Protein AF-A0A8J5HNX5-F1 (afdb_monomer_lite)

Sequence (219 aa):
MMAEYIDAGGSANYRRGRRGVTLHYLVKAKILVVKDAERDEIEFITKTLNCLPIANIEHFREDKLRFASSMEESSVGNGKIVKFTEIEDMGRTTTVLVRGQFIPVSPAILEGPESPYSECLVNKKFLIAGGGAPKCPGSSEPGQNSKELQGMESYRTKEFAEALEVIPYTLAENASLNSIAIVTMLGINVRKGQITNILEENIVQPLLVRTSTITLAAE

Foldseek 3Di:
DAFEDEPPDDPDDPPPPPVVVVVVVCVVVVHDYDYDDDPVRVVQVCQFQVADDDPDPVPDDPVRTGDFPDWDWDDDDPDIDIDGPRGPPTGPDDDDDDDDPDDCPDVVVVCPCVPVQNVLCVVPVDKDFDQLQCPPPVLVCLQVVLVVDDDPSSVVSNVVSVVSLVRNLVSLVVLVHDSVPPPDNFHQDSVVSDGHNRVVVVRIGRPSVVVVVVVVVVD

Secondary structure (DSSP, 8-state):
----EEEE-------TTSHHHHHHHHHHTT--EEEEE-HHHHHHHHHHHT----SSGGG--GGG----SEEEEEEETTEEEEEEE--TT--S--------SSS---HHHHTSTTSHHHHHHHH---EEE-TT---SHHHHHHHHHHHHS-THHHHHHHHHHHHHTHHHHHHHHHTT--GGG--SSSEEETTTTEEE-TTTTT-EEEHHHHHHHHHHHH-

Radius of gyration: 27.9 Å; chains: 1; bounding box: 73×35×69 Å

Organism: Zingiber officinale (NCBI:txid94328)

Structure (mmCIF, N/CA/C/O backbone):
data_AF-A0A8J5HNX5-F1
#
_entry.id   AF-A0A8J5HNX5-F1
#
loop_
_atom_site.group_PDB
_atom_site.id
_atom_site.type_symbol
_atom_site.label_atom_id
_atom_site.label_alt_id
_atom_site.label_comp_id
_atom_site.label_asym_id
_atom_site.label_entity_id
_atom_site.label_seq_id
_atom_site.pdbx_PDB_ins_code
_atom_site.Cartn_x
_atom_site.Cartn_y
_atom_site.Cartn_z
_atom_site.occupancy
_atom_site.B_iso_or_equiv
_atom_site.auth_seq_id
_atom_site.auth_comp_id
_atom_site.auth_asym_id
_atom_site.auth_atom_id
_atom_site.pdbx_PDB_model_num
ATOM 1 N N . MET A 1 1 ? 25.695 9.327 -27.141 1.00 24.75 1 MET A N 1
ATOM 2 C CA . MET A 1 1 ? 24.405 8.968 -27.759 1.00 24.75 1 MET A CA 1
ATOM 3 C C . MET A 1 1 ? 24.207 7.472 -27.524 1.00 24.75 1 MET A C 1
ATOM 5 O O . MET A 1 1 ? 24.642 6.668 -28.336 1.00 24.75 1 MET A O 1
ATOM 9 N N . MET A 1 2 ? 23.731 7.087 -26.337 1.00 27.19 2 MET A N 1
ATOM 10 C CA . MET A 1 2 ? 23.422 5.685 -26.040 1.00 27.19 2 MET A CA 1
ATOM 11 C C . MET A 1 2 ? 21.974 5.454 -26.459 1.00 27.19 2 MET A C 1
ATOM 13 O O . MET A 1 2 ? 21.062 5.970 -25.830 1.00 27.19 2 MET A O 1
ATOM 17 N N . ALA A 1 3 ? 21.780 4.775 -27.587 1.00 29.98 3 ALA A N 1
ATOM 18 C CA . ALA A 1 3 ? 20.467 4.303 -27.994 1.00 29.98 3 ALA A CA 1
ATOM 19 C C . ALA A 1 3 ? 20.194 3.009 -27.228 1.00 29.98 3 ALA A C 1
ATOM 21 O O . ALA A 1 3 ? 20.891 2.017 -27.433 1.00 29.98 3 ALA A O 1
ATOM 22 N N . GLU A 1 4 ? 19.225 3.027 -26.325 1.00 47.00 4 GLU A N 1
ATOM 23 C CA . GLU A 1 4 ? 18.776 1.826 -25.631 1.00 47.00 4 GLU A CA 1
ATOM 24 C C . GLU A 1 4 ? 17.868 1.003 -26.548 1.00 47.00 4 GLU A C 1
ATOM 26 O O . GLU A 1 4 ? 16.973 1.532 -27.210 1.00 47.00 4 GLU A O 1
ATOM 31 N N . TYR A 1 5 ? 18.104 -0.308 -26.588 1.00 45.34 5 TYR A N 1
ATOM 32 C CA . TYR A 1 5 ? 17.205 -1.270 -27.215 1.00 45.34 5 TYR A CA 1
ATOM 33 C C . TYR A 1 5 ? 16.736 -2.242 -26.137 1.00 45.34 5 TYR A C 1
ATOM 35 O O . TYR A 1 5 ? 17.508 -3.078 -25.661 1.00 45.34 5 TYR A O 1
ATOM 43 N N . ILE A 1 6 ? 15.473 -2.101 -25.741 1.00 47.47 6 ILE A N 1
ATOM 44 C CA . ILE A 1 6 ? 14.791 -3.036 -24.850 1.00 47.47 6 ILE A CA 1
ATOM 45 C C . ILE A 1 6 ? 14.004 -3.980 -25.755 1.00 47.47 6 ILE A C 1
ATOM 47 O O . ILE A 1 6 ? 13.038 -3.571 -26.400 1.00 47.47 6 ILE A O 1
ATOM 51 N N . ASP A 1 7 ? 14.456 -5.230 -25.850 1.00 40.44 7 ASP A N 1
ATOM 52 C CA . ASP A 1 7 ? 13.755 -6.252 -26.623 1.00 40.44 7 ASP A CA 1
ATOM 53 C C . ASP A 1 7 ? 12.561 -6.739 -25.801 1.00 40.44 7 ASP A C 1
ATOM 55 O O . ASP A 1 7 ? 12.699 -7.558 -24.889 1.00 40.44 7 ASP A O 1
ATOM 59 N N . ALA A 1 8 ? 11.383 -6.194 -26.099 1.00 32.97 8 ALA A N 1
ATOM 60 C CA . ALA A 1 8 ? 10.130 -6.734 -25.614 1.00 32.97 8 ALA A CA 1
ATOM 61 C C . ALA A 1 8 ? 9.976 -8.135 -26.195 1.00 32.97 8 ALA A C 1
ATOM 63 O O . ALA A 1 8 ? 9.768 -8.255 -27.400 1.00 32.97 8 ALA A O 1
ATOM 64 N N . GLY A 1 9 ? 10.105 -9.169 -25.358 1.00 34.72 9 GLY A N 1
ATOM 65 C CA . GLY A 1 9 ? 10.094 -10.584 -25.729 1.00 34.72 9 GLY A CA 1
ATOM 66 C C . GLY A 1 9 ? 8.930 -10.972 -26.644 1.00 34.72 9 GLY A C 1
ATOM 67 O O . GLY A 1 9 ? 7.902 -11.498 -26.216 1.00 34.72 9 GLY A O 1
ATOM 68 N N . GLY A 1 10 ? 9.108 -10.738 -27.939 1.00 24.97 10 GLY A N 1
ATOM 69 C CA . GLY A 1 10 ? 8.259 -11.221 -28.998 1.00 24.97 10 GLY A CA 1
ATOM 70 C C . GLY A 1 10 ? 8.658 -12.656 -29.266 1.00 24.97 10 GLY A C 1
ATOM 71 O O . GLY A 1 10 ? 9.775 -12.938 -29.699 1.00 24.97 10 GLY A O 1
ATOM 72 N N . SER A 1 11 ? 7.724 -13.573 -29.038 1.00 25.95 11 SER A N 1
ATOM 73 C CA . SER A 1 11 ? 7.777 -14.966 -29.488 1.00 25.95 11 SER A CA 1
ATOM 74 C C . SER A 1 11 ? 7.736 -15.049 -31.025 1.00 25.95 11 SER A C 1
ATOM 76 O O . SER A 1 11 ? 6.860 -15.672 -31.611 1.00 25.95 11 SER A O 1
ATOM 78 N N . ALA A 1 12 ? 8.676 -14.392 -31.701 1.00 28.44 12 ALA A N 1
ATOM 79 C CA . ALA A 1 12 ? 8.833 -14.362 -33.141 1.00 28.44 12 ALA A CA 1
ATOM 80 C C . ALA A 1 12 ? 10.210 -14.935 -33.489 1.00 28.44 12 ALA A C 1
ATOM 82 O O . ALA A 1 12 ? 11.154 -14.214 -33.778 1.00 28.44 12 ALA A O 1
ATOM 83 N N . ASN A 1 13 ? 10.321 -16.263 -33.396 1.00 28.70 13 ASN A N 1
ATOM 84 C CA . ASN A 1 13 ? 11.040 -17.154 -34.318 1.00 28.70 13 ASN A CA 1
ATOM 85 C C . ASN A 1 13 ? 12.287 -16.626 -35.075 1.00 28.70 13 ASN A C 1
ATOM 87 O O . ASN A 1 13 ? 12.510 -17.003 -36.227 1.00 28.70 13 ASN A O 1
ATOM 91 N N . TYR A 1 14 ? 13.175 -15.844 -34.458 1.00 33.38 14 TYR A N 1
ATOM 92 C CA . TYR A 1 14 ? 14.480 -15.560 -35.051 1.00 33.38 14 TYR A CA 1
ATOM 93 C C . TYR A 1 14 ? 15.440 -16.686 -34.662 1.00 33.38 14 TYR A C 1
ATOM 95 O O . TYR A 1 14 ? 15.973 -16.730 -33.552 1.00 33.38 14 TYR A O 1
ATOM 103 N N . ARG A 1 15 ? 15.577 -17.658 -35.580 1.00 27.03 15 ARG A N 1
ATOM 104 C CA . ARG A 1 15 ? 16.464 -18.837 -35.529 1.00 27.03 15 ARG A CA 1
ATOM 105 C C . ARG A 1 15 ? 17.634 -18.653 -34.550 1.00 27.03 15 ARG A C 1
ATOM 107 O O . ARG A 1 15 ? 18.495 -17.798 -34.764 1.00 27.03 15 ARG A O 1
ATOM 114 N N . ARG A 1 16 ? 17.687 -19.525 -33.532 1.00 34.47 16 ARG A N 1
ATOM 115 C CA . ARG A 1 16 ? 18.641 -19.589 -32.399 1.00 34.47 16 ARG A CA 1
ATOM 116 C C . ARG A 1 16 ? 20.138 -19.358 -32.721 1.00 34.47 16 ARG A C 1
ATOM 118 O O . ARG A 1 16 ? 20.894 -19.144 -31.783 1.00 34.47 16 ARG A O 1
ATOM 125 N N . GLY A 1 17 ? 20.569 -19.345 -33.986 1.00 33.91 17 GLY A N 1
ATOM 126 C CA . GLY A 1 17 ? 21.963 -19.158 -34.412 1.00 33.91 17 GLY A CA 1
ATOM 127 C C . GLY A 1 17 ? 22.449 -17.717 -34.661 1.00 33.91 17 GLY A C 1
ATOM 128 O O . GLY A 1 17 ? 23.654 -17.505 -34.652 1.00 33.91 17 GLY A O 1
ATOM 129 N N . ARG A 1 18 ? 21.582 -16.705 -34.862 1.00 41.28 18 ARG A N 1
ATOM 130 C CA . ARG A 1 18 ? 22.047 -15.326 -35.191 1.00 41.28 18 ARG A CA 1
ATOM 131 C C . ARG A 1 18 ? 22.239 -14.389 -33.992 1.00 41.28 18 ARG A C 1
ATOM 133 O O . ARG A 1 18 ? 22.885 -13.357 -34.128 1.00 41.28 18 ARG A O 1
ATOM 140 N N . ARG A 1 19 ? 21.717 -14.742 -32.812 1.00 53.25 19 ARG A N 1
ATOM 141 C CA . ARG A 1 19 ? 21.676 -13.837 -31.645 1.00 53.25 19 ARG A CA 1
ATOM 142 C C . AR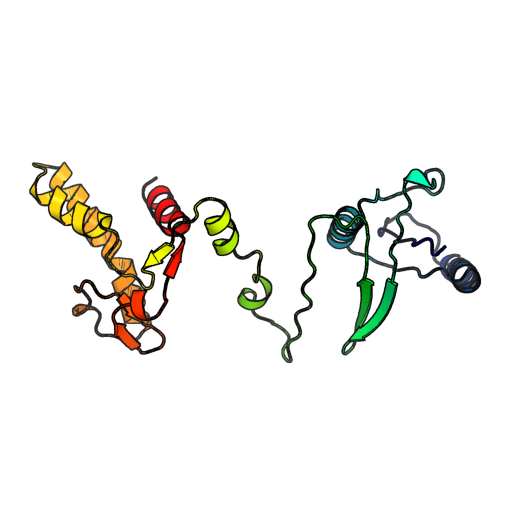G A 1 19 ? 23.060 -13.491 -31.078 1.00 53.25 19 ARG A C 1
ATOM 144 O O . ARG A 1 19 ? 23.262 -12.365 -30.648 1.00 53.25 19 ARG A O 1
ATOM 151 N N . GLY A 1 20 ? 24.024 -14.414 -31.113 1.00 56.75 20 GLY A N 1
ATOM 152 C CA . GLY A 1 20 ? 25.362 -14.177 -30.546 1.00 56.75 20 GLY A CA 1
ATOM 153 C C . GLY A 1 20 ? 26.185 -13.136 -31.311 1.00 56.75 20 GLY A C 1
ATOM 154 O O . GLY A 1 20 ? 26.890 -12.334 -30.704 1.00 56.75 20 GLY A O 1
ATOM 155 N N . VAL A 1 21 ? 26.054 -13.108 -32.640 1.00 72.31 21 VAL A N 1
ATOM 156 C CA . VAL A 1 21 ? 26.850 -12.216 -33.495 1.00 72.31 21 VAL A CA 1
ATOM 157 C C . VAL A 1 21 ? 26.335 -10.779 -33.414 1.00 72.31 21 VAL A C 1
ATOM 159 O O . VAL A 1 21 ? 27.128 -9.854 -33.265 1.00 72.31 21 VAL A O 1
ATOM 162 N N . THR A 1 22 ? 25.012 -10.590 -33.429 1.00 72.69 22 THR A N 1
ATOM 163 C CA . THR A 1 22 ? 24.381 -9.264 -33.321 1.00 72.69 22 THR A CA 1
ATOM 164 C C . THR A 1 22 ? 24.728 -8.574 -32.006 1.00 72.69 22 THR A C 1
ATOM 166 O O . THR A 1 22 ? 25.093 -7.404 -32.006 1.00 72.69 22 THR A O 1
ATOM 169 N N . LEU A 1 23 ? 24.705 -9.307 -30.889 1.00 73.56 23 LEU A N 1
ATOM 170 C CA . LEU A 1 23 ? 25.073 -8.754 -29.582 1.00 73.56 23 LEU A CA 1
ATOM 171 C C . LEU A 1 23 ? 26.525 -8.289 -29.547 1.00 73.56 23 LEU A C 1
ATOM 173 O O . LEU A 1 23 ? 26.820 -7.234 -29.002 1.00 73.56 23 LEU A O 1
ATOM 177 N N . HIS A 1 24 ? 27.430 -9.039 -30.171 1.00 77.94 24 HIS A N 1
ATOM 178 C CA . HIS A 1 24 ? 28.830 -8.646 -30.258 1.00 77.94 24 HIS A CA 1
ATOM 179 C C . HIS A 1 24 ? 29.025 -7.363 -31.088 1.00 77.94 24 HIS A C 1
ATOM 181 O O . HIS A 1 24 ? 29.849 -6.522 -30.729 1.00 77.94 24 HIS A O 1
ATOM 187 N N . TYR A 1 25 ? 28.246 -7.166 -32.159 1.00 81.06 25 TYR A N 1
ATOM 188 C CA . TYR A 1 25 ? 28.243 -5.897 -32.899 1.00 81.06 25 TYR A CA 1
ATOM 189 C C . TYR A 1 25 ? 27.683 -4.736 -32.067 1.00 81.06 25 TYR A C 1
ATOM 191 O O . TYR A 1 25 ? 28.250 -3.647 -32.108 1.00 81.06 25 TYR A O 1
ATOM 199 N N . LEU A 1 26 ? 26.637 -4.967 -31.269 1.00 76.44 26 LEU A N 1
ATOM 200 C CA . LEU A 1 26 ? 26.058 -3.948 -30.385 1.00 76.44 26 LEU A CA 1
ATOM 201 C C . LEU A 1 26 ? 27.011 -3.560 -29.244 1.00 76.44 26 LEU A C 1
ATOM 203 O O . LEU A 1 26 ? 27.186 -2.377 -28.967 1.00 76.44 26 LEU A O 1
ATOM 207 N N . VAL A 1 27 ? 27.730 -4.527 -28.668 1.00 76.62 27 VAL A N 1
ATOM 208 C CA . VAL A 1 27 ? 28.788 -4.265 -27.677 1.00 76.62 27 VAL A CA 1
ATOM 209 C C . VAL A 1 27 ? 29.930 -3.454 -28.294 1.00 76.62 27 VAL A C 1
ATOM 211 O O . VAL A 1 27 ? 30.398 -2.492 -27.688 1.00 76.62 27 VAL A O 1
ATOM 214 N N . LYS A 1 28 ? 30.350 -3.773 -29.529 1.00 79.94 28 LYS A N 1
ATOM 215 C CA . LYS A 1 28 ? 31.335 -2.962 -30.270 1.00 79.94 28 LYS A CA 1
ATOM 216 C C . LYS A 1 28 ? 30.841 -1.539 -30.538 1.00 79.94 28 LYS A C 1
ATOM 218 O O . LYS A 1 28 ? 31.643 -0.610 -30.504 1.00 79.94 28 LYS A O 1
ATOM 223 N N . ALA A 1 29 ? 29.540 -1.371 -30.762 1.00 76.69 29 ALA A N 1
ATOM 224 C CA . ALA A 1 29 ? 28.886 -0.074 -30.898 1.00 76.69 29 ALA A CA 1
ATOM 225 C C . ALA A 1 29 ? 28.637 0.638 -29.550 1.00 76.69 29 ALA A C 1
ATOM 227 O O . ALA A 1 29 ? 28.092 1.737 -29.549 1.00 76.69 29 ALA A O 1
ATOM 228 N N . LYS A 1 30 ? 29.060 0.049 -28.417 1.00 77.00 30 LYS A N 1
ATOM 229 C CA . LYS A 1 30 ? 28.853 0.555 -27.047 1.00 77.00 30 LYS A CA 1
ATOM 230 C C . LYS A 1 30 ? 27.374 0.756 -26.686 1.00 77.00 30 LYS A C 1
ATOM 232 O O . LYS A 1 30 ? 27.032 1.694 -25.972 1.00 77.00 30 LYS A O 1
ATOM 237 N N . ILE A 1 31 ? 26.512 -0.134 -27.173 1.00 75.94 31 ILE A N 1
ATOM 238 C CA . ILE A 1 31 ? 25.079 -0.151 -26.871 1.00 75.94 31 ILE A CA 1
ATOM 239 C C . ILE A 1 31 ? 24.799 -1.245 -25.836 1.00 75.94 31 ILE A C 1
ATOM 241 O O . ILE A 1 31 ? 25.122 -2.415 -26.063 1.00 75.94 31 ILE A O 1
ATOM 245 N N . LEU A 1 32 ? 24.190 -0.866 -24.709 1.00 76.19 32 LEU A N 1
ATOM 246 C CA . LEU A 1 32 ? 23.701 -1.804 -23.701 1.00 76.19 32 LEU A CA 1
ATOM 247 C C . LEU A 1 32 ? 22.337 -2.360 -24.131 1.00 76.19 32 LEU A C 1
ATOM 249 O O . LEU A 1 32 ? 21.468 -1.622 -24.588 1.00 76.19 32 LEU A O 1
ATOM 253 N N . VAL A 1 33 ? 22.162 -3.675 -23.991 1.00 76.62 33 VAL A N 1
ATOM 254 C CA . VAL A 1 33 ? 20.932 -4.381 -24.369 1.00 76.62 33 VAL A CA 1
ATOM 255 C C . VAL A 1 33 ? 20.424 -5.160 -23.167 1.00 76.62 33 VAL A C 1
ATOM 257 O O . VAL A 1 33 ? 21.096 -6.086 -22.703 1.00 76.62 33 VAL A O 1
ATOM 260 N N . VAL A 1 34 ? 19.226 -4.810 -22.704 1.00 77.94 34 VAL A N 1
ATOM 261 C CA . VAL A 1 34 ? 18.482 -5.576 -21.698 1.00 77.94 34 VAL A CA 1
ATOM 262 C C . VAL A 1 34 ? 17.596 -6.578 -22.432 1.00 77.94 34 VAL A C 1
ATOM 264 O O . VAL A 1 34 ? 16.928 -6.236 -23.408 1.00 77.94 34 VAL A O 1
ATOM 267 N N . LYS A 1 35 ? 17.645 -7.839 -22.004 1.00 75.75 35 LYS A N 1
ATOM 268 C CA . LYS A 1 35 ? 16.902 -8.945 -22.618 1.00 75.75 35 LYS A CA 1
ATOM 269 C C . LYS A 1 35 ? 15.854 -9.466 -21.661 1.00 75.75 35 LYS A C 1
ATOM 271 O O . LYS A 1 35 ? 16.047 -9.364 -20.455 1.00 75.75 35 LYS A O 1
ATOM 276 N N . ASP A 1 36 ? 14.840 -10.109 -22.235 1.00 72.19 36 ASP A N 1
ATOM 277 C CA . ASP A 1 36 ? 13.815 -10.845 -21.496 1.00 72.19 36 ASP A CA 1
ATOM 278 C C . ASP A 1 36 ? 13.108 -9.962 -20.448 1.00 72.19 36 ASP A C 1
ATOM 280 O O . ASP A 1 36 ? 12.839 -10.412 -19.341 1.00 72.19 36 ASP A O 1
ATOM 284 N N . ALA A 1 37 ? 12.820 -8.703 -20.809 1.00 76.56 37 ALA A N 1
ATOM 285 C CA . ALA A 1 37 ? 12.027 -7.800 -19.977 1.00 76.56 37 ALA A CA 1
ATOM 286 C C . ALA A 1 37 ? 10.566 -8.265 -19.926 1.00 76.56 37 ALA A C 1
ATOM 288 O O . ALA A 1 37 ? 9.990 -8.661 -20.952 1.00 76.56 37 ALA A O 1
ATOM 289 N N . GLU A 1 38 ? 9.961 -8.203 -18.744 1.00 78.25 38 GLU A N 1
ATOM 290 C CA . GLU A 1 38 ? 8.554 -8.552 -18.568 1.00 78.25 38 GLU A CA 1
ATOM 291 C C . GLU A 1 38 ? 7.641 -7.492 -19.205 1.00 78.25 38 GLU A C 1
ATOM 293 O O . GLU A 1 38 ? 8.022 -6.338 -19.414 1.00 78.25 38 GLU A O 1
ATOM 298 N N . ARG A 1 39 ? 6.401 -7.870 -19.548 1.00 77.56 39 ARG A N 1
ATOM 299 C CA . ARG A 1 39 ? 5.454 -6.938 -20.194 1.00 77.56 39 ARG A CA 1
ATOM 300 C C . ARG A 1 39 ? 5.141 -5.731 -19.318 1.00 77.56 39 ARG A C 1
ATOM 302 O O . ARG A 1 39 ? 5.120 -4.611 -19.826 1.00 77.56 39 ARG A O 1
ATOM 309 N N . ASP A 1 40 ? 4.961 -5.972 -18.027 1.00 77.12 40 ASP A N 1
ATOM 310 C CA . ASP A 1 40 ? 4.626 -4.934 -17.057 1.00 77.12 40 ASP A CA 1
ATOM 311 C C . ASP A 1 40 ? 5.817 -3.978 -16.857 1.00 77.12 40 ASP A C 1
ATOM 313 O O . ASP A 1 40 ? 5.637 -2.762 -16.768 1.00 77.12 40 ASP A O 1
ATOM 317 N N . GLU A 1 41 ? 7.051 -4.495 -16.919 1.00 80.75 41 GLU A N 1
ATOM 318 C CA . GLU A 1 41 ? 8.275 -3.684 -16.904 1.00 80.75 41 GLU A CA 1
ATOM 319 C C . GLU A 1 41 ? 8.384 -2.792 -18.146 1.00 80.75 41 GLU A C 1
ATOM 321 O O . GLU A 1 41 ? 8.755 -1.624 -18.039 1.00 80.75 41 GLU A O 1
ATOM 326 N N . ILE A 1 42 ? 8.032 -3.299 -19.331 1.00 80.81 42 ILE A N 1
ATOM 327 C CA . ILE A 1 42 ? 8.070 -2.510 -20.572 1.00 80.81 42 ILE A CA 1
ATOM 328 C C . ILE A 1 42 ? 7.067 -1.362 -20.503 1.00 80.81 42 ILE A C 1
ATOM 330 O O . ILE A 1 42 ? 7.399 -0.236 -20.881 1.00 80.81 42 ILE A O 1
ATOM 334 N N . GLU A 1 43 ? 5.856 -1.614 -20.006 1.00 82.50 43 GLU A N 1
ATOM 335 C CA . GLU A 1 43 ? 4.863 -0.560 -19.801 1.00 82.50 43 GLU A CA 1
ATOM 336 C C . GLU A 1 43 ? 5.358 0.477 -18.782 1.00 82.50 43 GLU A C 1
ATOM 338 O O . GLU A 1 43 ? 5.261 1.684 -19.028 1.00 82.50 43 GLU A O 1
ATOM 343 N N . PHE A 1 44 ? 5.955 0.025 -17.676 1.00 83.62 44 PHE A N 1
ATOM 344 C CA . PHE A 1 44 ? 6.525 0.896 -16.652 1.00 83.62 44 PHE A CA 1
ATOM 345 C C . PHE A 1 44 ? 7.664 1.772 -17.194 1.00 83.62 44 PHE A C 1
ATOM 347 O O . PHE A 1 44 ? 7.670 2.985 -16.976 1.00 83.62 44 PHE A O 1
ATOM 354 N N . ILE A 1 45 ? 8.605 1.197 -17.946 1.00 82.38 45 ILE A N 1
ATOM 355 C CA . ILE A 1 45 ? 9.727 1.929 -18.550 1.00 82.38 45 ILE A CA 1
ATOM 356 C C . ILE A 1 45 ? 9.215 2.924 -19.593 1.00 82.38 45 ILE A C 1
ATOM 358 O O . ILE A 1 45 ? 9.645 4.075 -19.608 1.00 82.38 45 ILE A O 1
ATOM 362 N N . THR A 1 46 ? 8.243 2.517 -20.411 1.00 82.69 46 THR A N 1
ATOM 363 C CA . THR A 1 46 ? 7.611 3.380 -21.419 1.00 82.69 46 THR A CA 1
ATOM 364 C C . THR A 1 46 ? 6.972 4.609 -20.773 1.00 82.69 46 THR A C 1
ATOM 366 O O . THR A 1 46 ? 7.188 5.730 -21.235 1.00 82.69 46 THR A O 1
ATOM 369 N N . LYS A 1 47 ? 6.237 4.416 -19.670 1.00 84.25 47 LYS A N 1
ATOM 370 C CA . LYS A 1 47 ? 5.657 5.512 -18.879 1.00 84.25 47 LYS A CA 1
ATOM 371 C C . LYS A 1 47 ? 6.729 6.368 -18.209 1.00 84.25 47 LYS A C 1
ATOM 373 O O . LYS A 1 47 ? 6.576 7.579 -18.155 1.00 84.25 47 LYS A O 1
ATOM 378 N N . THR A 1 48 ? 7.804 5.759 -17.713 1.00 83.75 48 THR A N 1
ATOM 379 C CA . THR A 1 48 ? 8.888 6.465 -17.010 1.00 83.75 48 THR A CA 1
ATOM 380 C C . THR A 1 48 ? 9.698 7.354 -17.949 1.00 83.75 48 THR A C 1
ATOM 382 O O . THR A 1 48 ? 9.977 8.500 -17.612 1.00 83.75 48 THR A O 1
ATOM 385 N N . LEU A 1 49 ? 10.050 6.846 -19.131 1.00 79.81 49 LEU A N 1
ATOM 386 C CA . LEU A 1 49 ? 10.856 7.556 -20.126 1.00 79.81 49 LEU A CA 1
ATOM 387 C C . LEU A 1 49 ? 10.011 8.374 -21.115 1.00 79.81 49 LEU A C 1
ATOM 389 O O . LEU A 1 49 ? 10.573 9.075 -21.951 1.00 79.81 49 LEU A O 1
ATOM 393 N N . ASN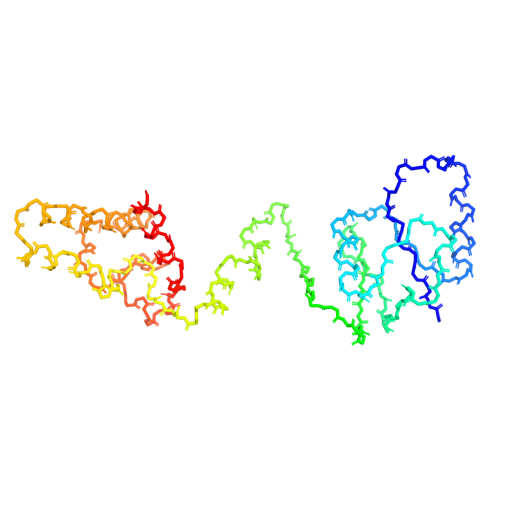 A 1 50 ? 8.676 8.272 -21.069 1.00 79.94 50 ASN A N 1
ATOM 394 C CA . ASN A 1 50 ? 7.763 8.854 -22.061 1.00 79.94 50 ASN A CA 1
ATOM 395 C C . ASN A 1 50 ? 8.125 8.468 -23.511 1.00 79.94 50 ASN A C 1
ATOM 397 O O . ASN A 1 50 ? 8.033 9.289 -24.434 1.00 79.94 50 ASN A O 1
ATOM 401 N N . CYS A 1 51 ? 8.578 7.228 -23.716 1.00 80.00 51 CYS A N 1
ATOM 402 C CA . CYS A 1 51 ? 8.894 6.679 -25.035 1.00 80.00 51 CYS A CA 1
ATOM 403 C C . CYS A 1 51 ? 7.710 5.873 -25.596 1.00 80.00 51 CYS A C 1
ATOM 405 O O . CYS A 1 51 ? 6.659 5.776 -24.971 1.00 80.00 51 CYS A O 1
ATOM 407 N N . LEU A 1 52 ? 7.843 5.331 -26.809 1.00 79.31 52 LEU A N 1
ATOM 408 C CA . LEU A 1 52 ? 6.856 4.419 -27.394 1.00 79.31 52 LEU A CA 1
ATOM 409 C C . LEU A 1 52 ? 7.544 3.093 -27.730 1.00 79.31 52 LEU A C 1
ATOM 411 O O . LEU A 1 52 ? 8.569 3.130 -28.417 1.00 79.31 52 LEU A O 1
ATOM 415 N N . PRO A 1 53 ? 6.995 1.934 -27.322 1.00 79.44 53 PRO A N 1
ATOM 416 C CA . PRO A 1 53 ? 7.586 0.646 -27.644 1.00 79.44 53 PRO A CA 1
ATOM 417 C C . PRO A 1 53 ? 7.507 0.396 -29.153 1.00 79.44 53 PRO A C 1
ATOM 419 O O . PRO A 1 53 ? 6.504 0.688 -29.812 1.00 79.44 53 PRO A O 1
ATOM 422 N N . ILE A 1 54 ? 8.583 -0.149 -29.719 1.00 80.94 54 ILE A N 1
ATOM 423 C CA . ILE A 1 54 ? 8.720 -0.377 -31.158 1.00 80.94 54 ILE A CA 1
ATOM 424 C C . ILE A 1 54 ? 8.868 -1.876 -31.405 1.00 80.94 54 ILE A C 1
ATOM 426 O O . ILE A 1 54 ? 9.838 -2.480 -30.968 1.00 80.94 54 ILE A O 1
ATOM 430 N N . ALA A 1 55 ? 7.929 -2.469 -32.144 1.00 74.88 55 ALA A N 1
ATOM 431 C CA . ALA A 1 55 ? 7.982 -3.892 -32.496 1.00 74.88 55 ALA A CA 1
ATOM 432 C C . ALA A 1 55 ? 8.794 -4.178 -33.775 1.00 74.88 55 ALA A C 1
ATOM 434 O O . ALA A 1 55 ? 9.351 -5.262 -33.922 1.00 74.88 55 AL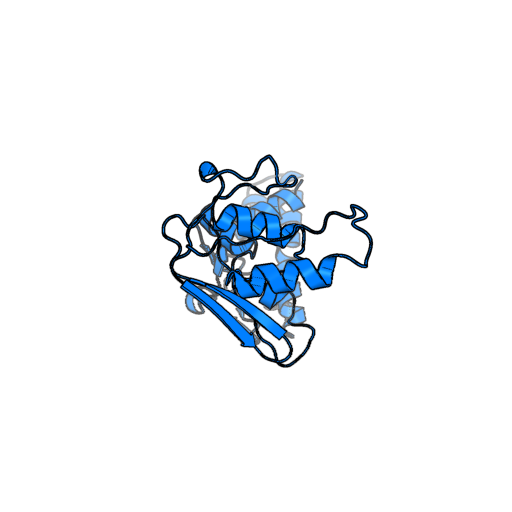A A O 1
ATOM 435 N N . ASN A 1 56 ? 8.865 -3.213 -34.701 1.00 76.31 56 ASN A N 1
ATOM 436 C CA . ASN A 1 56 ? 9.539 -3.363 -35.994 1.00 76.31 56 ASN A CA 1
ATOM 437 C C . ASN A 1 56 ? 10.667 -2.344 -36.162 1.00 76.31 56 ASN A C 1
ATOM 439 O O . ASN A 1 56 ? 10.472 -1.147 -35.953 1.00 76.31 56 ASN A O 1
ATOM 443 N N . ILE A 1 57 ? 11.812 -2.813 -36.657 1.00 75.19 57 ILE A N 1
ATOM 444 C CA . ILE A 1 57 ? 13.022 -2.005 -36.881 1.00 75.19 57 ILE A CA 1
ATOM 445 C C . ILE A 1 57 ? 12.763 -0.852 -37.870 1.00 75.19 57 ILE A C 1
ATOM 447 O O . ILE A 1 57 ? 13.331 0.223 -37.732 1.00 75.19 57 ILE A O 1
ATOM 451 N N . GLU A 1 58 ? 11.847 -1.022 -38.825 1.00 77.00 58 GLU A N 1
ATOM 452 C CA . GLU A 1 58 ? 11.476 0.019 -39.801 1.00 77.00 58 GLU A CA 1
ATOM 453 C C . GLU A 1 58 ? 10.794 1.243 -39.166 1.00 77.00 58 GLU A C 1
ATOM 455 O O . GLU A 1 58 ? 10.766 2.330 -39.742 1.00 77.00 58 GLU A O 1
ATOM 460 N N . HIS A 1 59 ? 10.239 1.082 -37.964 1.00 75.44 59 HIS A N 1
ATOM 461 C CA . HIS A 1 59 ? 9.601 2.158 -37.211 1.00 75.44 59 HIS A CA 1
ATOM 462 C C . HIS A 1 59 ? 10.539 2.821 -36.198 1.00 75.44 59 HIS A C 1
ATOM 464 O O . HIS A 1 59 ? 10.069 3.630 -35.390 1.00 75.44 59 HIS A O 1
ATOM 470 N N . PHE A 1 60 ? 11.830 2.486 -36.240 1.00 75.50 60 PHE A N 1
ATOM 471 C CA . PHE A 1 60 ? 12.878 3.089 -35.430 1.00 75.50 60 PHE A CA 1
ATOM 472 C C . PHE A 1 60 ? 13.219 4.477 -35.983 1.00 75.50 60 PHE A C 1
ATOM 474 O O . PHE A 1 60 ? 13.877 4.614 -37.013 1.00 75.50 60 PHE A O 1
ATOM 481 N N . ARG A 1 61 ? 12.700 5.515 -35.325 1.00 76.75 61 ARG A N 1
ATOM 482 C CA . ARG A 1 61 ? 12.912 6.928 -35.669 1.00 76.75 61 ARG A CA 1
ATOM 483 C C . ARG A 1 61 ? 13.390 7.686 -34.441 1.00 76.75 61 ARG A C 1
ATOM 485 O O . ARG A 1 61 ? 13.035 7.314 -33.323 1.00 76.75 61 ARG A O 1
ATOM 492 N N . GLU A 1 62 ? 14.135 8.762 -34.668 1.00 75.44 62 GLU A N 1
ATOM 493 C CA . GLU A 1 62 ? 14.683 9.620 -33.610 1.00 75.44 62 GLU A CA 1
ATOM 494 C C . GLU A 1 62 ? 13.586 10.163 -32.682 1.00 75.44 62 GLU A C 1
ATOM 496 O O . GLU A 1 62 ? 13.766 10.175 -31.470 1.00 75.44 62 GLU A O 1
ATOM 501 N N . ASP A 1 63 ? 12.398 10.453 -33.220 1.00 73.62 63 ASP A N 1
ATOM 502 C CA . ASP A 1 63 ? 11.232 10.949 -32.468 1.00 73.62 63 ASP A CA 1
ATOM 503 C C . ASP A 1 63 ? 10.779 10.023 -31.322 1.00 73.62 63 ASP A C 1
ATOM 505 O O . ASP A 1 63 ? 10.129 10.456 -30.364 1.00 73.62 63 ASP A O 1
ATOM 509 N N . LYS A 1 64 ? 11.084 8.724 -31.429 1.00 72.56 64 LYS A N 1
ATOM 510 C CA . LYS A 1 64 ? 10.696 7.698 -30.450 1.00 72.56 64 LYS A CA 1
ATOM 511 C C . LYS A 1 64 ? 11.802 7.374 -29.450 1.00 72.56 64 LYS A C 1
ATOM 513 O O . LYS A 1 64 ? 11.547 6.638 -28.498 1.00 72.56 64 LYS A O 1
ATOM 518 N N . LEU A 1 65 ? 13.003 7.906 -29.663 1.00 73.81 65 LEU A N 1
ATOM 519 C CA . LEU A 1 65 ? 14.117 7.769 -28.739 1.00 73.81 65 LEU A CA 1
ATOM 520 C C . LEU A 1 65 ? 14.010 8.814 -27.632 1.00 73.81 65 LEU A C 1
ATOM 522 O O . LEU A 1 65 ? 13.426 9.889 -27.797 1.00 73.81 65 LEU A O 1
ATOM 526 N N . ARG A 1 66 ? 14.547 8.463 -26.469 1.00 75.56 66 ARG A N 1
ATOM 527 C CA . ARG A 1 66 ? 14.589 9.317 -25.286 1.00 75.56 66 ARG A CA 1
ATOM 528 C C . ARG A 1 66 ? 15.984 9.278 -24.700 1.00 75.56 66 ARG A C 1
ATOM 530 O O . ARG A 1 66 ? 16.714 8.307 -24.893 1.00 75.56 66 ARG A O 1
ATOM 537 N N . PHE A 1 67 ? 16.345 10.360 -24.030 1.00 70.69 67 PHE A N 1
ATOM 538 C CA . PHE A 1 67 ? 17.651 10.522 -23.417 1.00 70.69 67 PHE A CA 1
ATOM 539 C C . PHE A 1 67 ? 17.519 10.353 -21.903 1.00 70.69 67 PHE A C 1
ATOM 541 O O . PHE A 1 67 ? 16.660 10.972 -21.280 1.00 70.69 67 PHE A O 1
ATOM 548 N N . ALA A 1 68 ? 18.374 9.510 -21.331 1.00 71.25 68 ALA A N 1
ATOM 549 C CA . ALA A 1 68 ? 18.616 9.427 -19.896 1.00 71.25 68 ALA A CA 1
ATOM 550 C C . ALA A 1 68 ? 20.041 9.927 -19.631 1.00 71.25 68 ALA A C 1
ATOM 552 O O . ALA A 1 68 ? 20.963 9.576 -20.375 1.00 71.25 68 ALA A O 1
ATOM 553 N N . SER A 1 69 ? 20.221 10.773 -18.615 1.00 67.19 69 SER A N 1
ATOM 554 C CA . SER A 1 69 ? 21.513 11.435 -18.383 1.00 67.19 69 SER A CA 1
ATOM 555 C C . SER A 1 69 ? 22.535 10.503 -17.738 1.00 67.19 69 SER A C 1
ATOM 557 O O . SER A 1 69 ? 23.722 10.591 -18.054 1.00 67.19 69 SER A O 1
ATOM 559 N N . SER A 1 70 ? 22.090 9.572 -16.890 1.00 72.38 70 SER A N 1
ATOM 560 C CA . SER A 1 70 ? 22.964 8.575 -16.279 1.00 72.38 70 SER A CA 1
ATOM 561 C C . SER A 1 70 ? 22.316 7.190 -16.238 1.00 72.38 70 SER A C 1
ATOM 563 O O . SER A 1 70 ? 21.128 7.024 -15.950 1.00 72.38 70 SER A O 1
ATOM 565 N N . MET A 1 71 ? 23.119 6.179 -16.569 1.00 74.31 71 MET A N 1
ATOM 566 C CA . MET A 1 71 ? 22.723 4.776 -16.588 1.00 74.31 71 MET A CA 1
ATOM 567 C C . MET A 1 71 ? 23.839 3.938 -15.972 1.00 74.31 71 MET A C 1
ATOM 569 O O . MET A 1 71 ? 24.977 3.954 -16.443 1.00 74.31 71 MET A O 1
ATOM 573 N N . GLU A 1 72 ? 23.506 3.181 -14.930 1.00 79.38 72 GLU A N 1
ATOM 574 C CA . GLU A 1 72 ? 24.469 2.374 -14.184 1.00 79.38 72 GLU A CA 1
ATOM 575 C C . GLU A 1 72 ? 23.964 0.943 -13.991 1.00 79.38 72 GLU A C 1
ATOM 577 O O . GLU A 1 72 ? 22.861 0.708 -13.497 1.00 79.38 72 GLU A O 1
ATOM 582 N N . GLU A 1 73 ? 24.797 -0.043 -14.327 1.00 80.62 73 GLU A N 1
ATOM 583 C CA . GLU A 1 73 ? 24.564 -1.441 -13.957 1.00 80.62 73 GLU A CA 1
ATOM 584 C C . GLU A 1 73 ? 25.162 -1.687 -12.566 1.00 80.62 73 GLU A C 1
ATOM 586 O O . GLU A 1 73 ? 26.376 -1.636 -12.363 1.00 80.62 73 GLU A O 1
ATOM 591 N N . SER A 1 74 ? 24.303 -1.957 -11.586 1.00 81.88 74 SER A N 1
ATOM 592 C CA . SER A 1 74 ? 24.689 -2.243 -10.208 1.00 81.88 74 SER A CA 1
ATOM 593 C C . SER A 1 74 ? 24.413 -3.710 -9.886 1.00 81.88 74 SER A C 1
ATOM 595 O O . SER A 1 74 ? 23.280 -4.185 -9.982 1.00 81.88 74 SER A O 1
ATOM 597 N N . SER A 1 75 ? 25.450 -4.447 -9.486 1.00 80.44 75 SER A N 1
ATOM 598 C CA . SER A 1 75 ? 25.295 -5.814 -8.978 1.00 80.44 75 SER A CA 1
ATOM 599 C C . SER A 1 75 ? 24.776 -5.751 -7.544 1.00 80.44 75 SER A C 1
ATOM 601 O O . SER A 1 75 ? 25.478 -5.284 -6.647 1.00 80.44 75 SER A O 1
ATOM 603 N N . VAL A 1 76 ? 23.549 -6.215 -7.313 1.00 79.81 76 VAL A N 1
ATOM 604 C CA . VAL A 1 76 ? 22.914 -6.194 -5.992 1.00 79.81 76 VAL A CA 1
ATOM 605 C C . VAL A 1 76 ? 22.548 -7.621 -5.595 1.00 79.81 76 VAL A C 1
ATOM 607 O O . VAL A 1 76 ? 21.620 -8.221 -6.132 1.00 79.81 76 VAL A O 1
ATOM 610 N N . GLY A 1 77 ? 23.284 -8.171 -4.624 1.00 77.00 77 GLY A N 1
ATOM 611 C CA . GLY A 1 77 ? 23.132 -9.567 -4.205 1.00 77.00 77 GLY A CA 1
ATOM 612 C C . GLY A 1 77 ? 23.546 -10.529 -5.320 1.00 77.00 77 GLY A C 1
ATOM 613 O O . GLY A 1 77 ? 24.633 -10.392 -5.875 1.00 77.00 77 GLY A O 1
ATOM 614 N N . ASN A 1 78 ? 22.664 -11.473 -5.660 1.00 72.62 78 ASN A N 1
ATOM 615 C CA . ASN A 1 78 ? 22.881 -12.436 -6.747 1.00 72.62 78 ASN A CA 1
ATOM 616 C C . ASN A 1 78 ? 22.354 -11.945 -8.109 1.00 72.62 78 ASN A C 1
ATOM 618 O O . ASN A 1 78 ? 22.508 -12.646 -9.107 1.00 72.62 78 ASN A O 1
ATOM 622 N N . GLY A 1 79 ? 21.707 -10.777 -8.149 1.00 77.12 79 GLY A N 1
ATOM 623 C CA . GLY A 1 79 ? 21.112 -10.202 -9.351 1.00 77.12 79 GLY A CA 1
ATOM 624 C C . GLY A 1 79 ? 21.868 -8.974 -9.846 1.00 77.12 79 GLY A C 1
ATOM 625 O O . GLY A 1 79 ? 22.605 -8.318 -9.105 1.00 77.12 79 GLY A O 1
ATOM 626 N N . LYS A 1 80 ? 21.654 -8.642 -11.117 1.00 79.56 80 LYS A N 1
ATOM 627 C CA . LYS A 1 80 ? 22.105 -7.381 -11.702 1.00 79.56 80 LYS A CA 1
ATOM 628 C C . LYS A 1 80 ? 20.907 -6.472 -11.898 1.00 79.56 80 LYS A C 1
ATOM 630 O O . LYS A 1 80 ? 19.874 -6.927 -12.374 1.00 79.56 80 LYS A O 1
ATOM 635 N N . ILE A 1 81 ? 21.054 -5.209 -11.523 1.00 83.12 81 ILE A N 1
ATOM 636 C CA . ILE A 1 81 ? 20.006 -4.201 -11.647 1.00 83.12 81 ILE A CA 1
ATOM 637 C C . ILE A 1 81 ? 20.553 -3.064 -12.491 1.00 83.12 81 ILE A C 1
ATOM 639 O O . ILE A 1 81 ? 21.659 -2.580 -12.251 1.00 83.12 81 ILE A O 1
ATOM 643 N N . VAL A 1 82 ? 19.765 -2.624 -13.461 1.00 82.06 82 VAL A N 1
ATOM 644 C CA . VAL A 1 82 ? 20.057 -1.437 -14.258 1.00 82.06 82 VAL A CA 1
ATOM 645 C C . VAL A 1 82 ? 19.324 -0.260 -13.631 1.00 82.06 82 VAL A C 1
ATOM 647 O O . VAL A 1 82 ? 18.114 -0.316 -13.423 1.00 82.06 82 VAL A O 1
ATOM 650 N N . LYS A 1 83 ? 20.066 0.787 -13.286 1.00 81.19 83 LYS A N 1
ATOM 651 C CA . LYS A 1 83 ? 19.529 2.023 -12.726 1.00 81.19 83 LYS A CA 1
ATOM 652 C C . LYS A 1 83 ? 19.576 3.105 -13.786 1.00 81.19 83 LYS A C 1
ATOM 654 O O . LYS A 1 83 ? 20.630 3.351 -14.366 1.00 81.19 83 LYS A O 1
ATOM 659 N N . PHE A 1 84 ? 18.442 3.760 -13.972 1.00 80.00 84 PHE A N 1
ATOM 660 C CA . PHE A 1 84 ? 18.310 4.963 -14.778 1.00 80.00 84 PHE A CA 1
ATOM 661 C C . PHE A 1 84 ? 18.184 6.137 -13.810 1.00 80.00 84 PHE A C 1
ATOM 663 O O . PHE A 1 84 ? 17.293 6.138 -12.958 1.00 80.00 84 PHE A O 1
ATOM 670 N N . THR A 1 85 ? 19.093 7.101 -13.888 1.00 75.12 85 THR A N 1
ATOM 671 C CA . THR A 1 85 ? 19.098 8.296 -13.039 1.00 75.12 85 THR A CA 1
ATOM 672 C C . THR A 1 85 ? 19.125 9.555 -13.902 1.00 75.12 85 THR A C 1
ATOM 674 O O . THR A 1 85 ? 19.560 9.534 -15.053 1.00 75.12 85 THR A O 1
ATOM 677 N N . GLU A 1 86 ? 18.622 10.661 -13.341 1.00 74.12 86 GLU A N 1
ATOM 678 C CA . GLU A 1 86 ? 18.662 11.988 -13.978 1.00 74.12 86 GLU A CA 1
ATOM 679 C C . GLU A 1 86 ? 17.940 12.042 -15.341 1.00 74.12 86 GLU A C 1
ATOM 681 O O . GLU A 1 86 ? 18.487 12.470 -16.357 1.00 74.12 86 GLU A O 1
ATOM 686 N N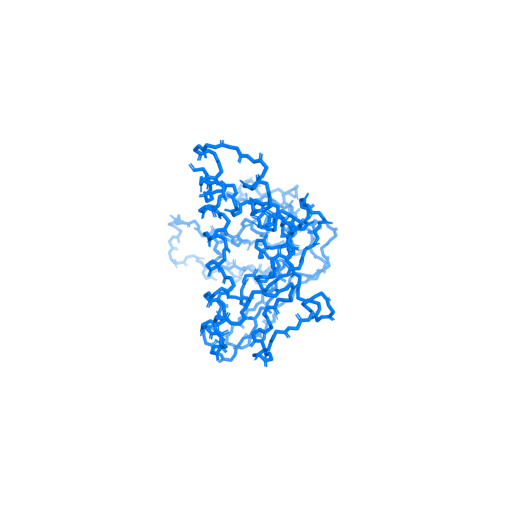 . ILE A 1 87 ? 16.685 11.589 -15.372 1.00 76.44 87 ILE A N 1
ATOM 687 C CA . ILE A 1 87 ? 15.814 11.696 -16.551 1.00 76.44 87 ILE A CA 1
ATOM 688 C C . ILE A 1 87 ? 15.146 13.080 -16.531 1.00 76.44 87 ILE A C 1
ATOM 690 O O . ILE A 1 87 ? 14.423 13.388 -15.586 1.00 76.44 87 ILE A O 1
ATOM 694 N N . GLU A 1 88 ? 15.386 13.906 -17.556 1.00 69.06 88 GLU A N 1
ATOM 695 C CA . GLU A 1 88 ? 14.839 15.275 -17.640 1.00 69.06 88 GLU A CA 1
ATOM 696 C C . GLU A 1 88 ? 13.305 15.279 -17.769 1.00 69.06 88 GLU A C 1
ATOM 698 O O . GLU A 1 88 ? 12.622 15.964 -17.011 1.00 69.06 88 GLU A O 1
ATOM 703 N N . ASP A 1 89 ? 12.760 14.443 -18.660 1.00 72.94 89 ASP A N 1
ATOM 704 C CA . ASP A 1 89 ? 11.319 14.316 -18.925 1.00 72.94 89 ASP A CA 1
ATOM 705 C C . ASP A 1 89 ? 10.728 13.045 -18.293 1.00 72.94 89 ASP A C 1
ATOM 707 O O . ASP A 1 89 ? 10.104 12.213 -18.964 1.00 72.94 89 ASP A O 1
ATOM 711 N N . MET A 1 90 ? 10.948 12.863 -16.988 1.00 76.06 90 MET A N 1
ATOM 712 C CA . MET A 1 90 ? 10.460 11.679 -16.282 1.00 76.06 90 MET A CA 1
ATOM 713 C C . MET A 1 90 ? 8.928 11.686 -16.164 1.00 76.06 90 MET A C 1
ATOM 715 O O . MET A 1 90 ? 8.312 12.665 -15.734 1.00 76.06 90 MET A O 1
ATOM 719 N N . GLY A 1 91 ? 8.298 10.564 -16.513 1.00 74.06 91 GLY A N 1
ATOM 720 C CA . GLY A 1 91 ? 6.889 10.323 -16.218 1.00 74.06 91 GLY A CA 1
ATOM 721 C C . GLY A 1 91 ? 6.607 10.249 -14.714 1.00 74.06 91 GLY A C 1
ATOM 722 O O . GLY A 1 91 ? 7.507 10.211 -13.876 1.00 74.06 91 GLY A O 1
ATOM 723 N N . ARG A 1 92 ? 5.321 10.205 -14.346 1.00 80.50 92 ARG A N 1
ATOM 724 C CA . A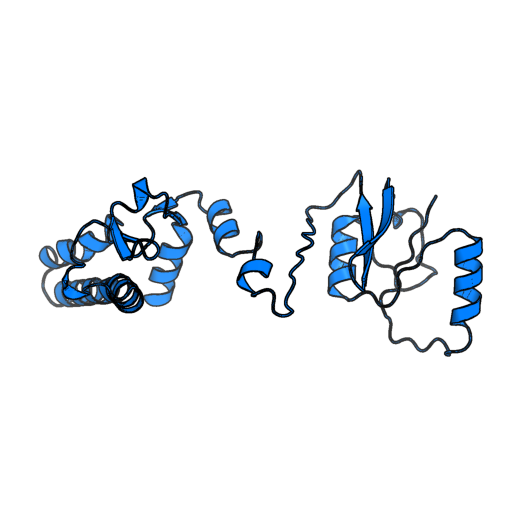RG A 1 92 ? 4.883 10.069 -12.944 1.00 80.50 92 ARG A CA 1
ATOM 725 C C . ARG A 1 92 ? 5.021 8.625 -12.461 1.00 80.50 92 ARG A C 1
ATOM 727 O O . ARG A 1 92 ? 4.023 7.952 -12.220 1.00 80.50 92 ARG A O 1
ATOM 734 N N . THR A 1 93 ? 6.250 8.145 -12.356 1.00 78.06 93 THR A N 1
ATOM 735 C CA . THR A 1 93 ? 6.572 6.798 -11.882 1.00 78.06 93 THR A CA 1
ATOM 736 C C . THR A 1 93 ? 7.583 6.863 -10.744 1.00 78.06 93 THR A C 1
ATOM 738 O O . THR A 1 93 ? 8.277 7.857 -10.538 1.00 78.06 93 THR A O 1
ATOM 741 N N . THR A 1 94 ? 7.635 5.825 -9.918 1.00 79.06 94 THR A N 1
ATOM 742 C CA . THR A 1 94 ? 8.624 5.704 -8.844 1.00 79.06 94 THR A CA 1
ATOM 743 C C . THR A 1 94 ? 8.930 4.230 -8.660 1.00 79.06 94 THR A C 1
ATOM 745 O O . THR A 1 94 ? 8.017 3.418 -8.567 1.00 79.06 94 THR A O 1
ATOM 748 N N . THR A 1 95 ? 10.212 3.879 -8.610 1.00 79.38 95 THR A N 1
ATOM 749 C CA . THR A 1 95 ? 10.658 2.509 -8.342 1.00 79.38 95 THR A CA 1
ATOM 750 C C . THR A 1 95 ? 11.208 2.434 -6.924 1.00 79.38 95 THR A C 1
ATOM 752 O O . THR A 1 95 ? 12.100 3.202 -6.562 1.00 79.38 95 THR A O 1
ATOM 755 N N . VAL A 1 96 ? 10.715 1.489 -6.122 1.00 79.94 96 VAL A N 1
ATOM 756 C CA . VAL A 1 96 ? 11.235 1.218 -4.774 1.00 79.94 96 VAL A CA 1
ATOM 757 C C . VAL A 1 96 ? 11.900 -0.154 -4.769 1.00 79.94 96 VAL A C 1
ATOM 759 O O . VAL A 1 96 ? 11.246 -1.175 -4.947 1.00 79.94 96 VAL A O 1
ATOM 762 N N . LEU A 1 97 ? 13.216 -0.187 -4.546 1.00 79.69 97 LEU A N 1
ATOM 763 C CA . LEU A 1 97 ? 13.957 -1.439 -4.402 1.00 79.69 97 LEU A CA 1
ATOM 764 C C . LEU A 1 97 ? 13.938 -1.896 -2.939 1.00 79.69 97 LEU A C 1
ATOM 766 O O . LEU A 1 97 ? 14.697 -1.387 -2.110 1.00 79.69 97 LEU A O 1
ATOM 770 N N . VAL A 1 98 ? 13.105 -2.887 -2.632 1.00 76.19 98 VAL A N 1
ATOM 771 C CA . VAL A 1 98 ? 13.050 -3.516 -1.306 1.00 76.19 98 VAL A CA 1
ATOM 772 C C . VAL A 1 98 ? 14.026 -4.689 -1.246 1.00 76.19 98 VAL A C 1
ATOM 774 O O . VAL A 1 98 ? 14.067 -5.531 -2.139 1.00 76.19 98 VAL A O 1
ATOM 777 N N . ARG A 1 99 ? 14.8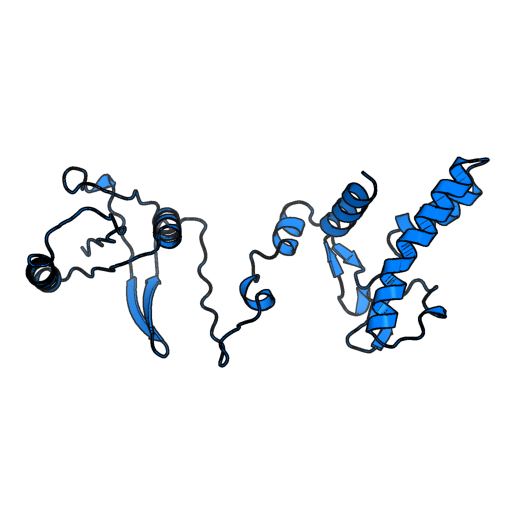21 -4.763 -0.174 1.00 75.25 99 ARG A N 1
ATOM 778 C CA . ARG A 1 99 ? 15.740 -5.882 0.081 1.00 75.25 99 ARG A CA 1
ATOM 779 C C . ARG A 1 99 ? 15.438 -6.503 1.437 1.00 75.25 99 ARG A C 1
ATOM 781 O O . ARG A 1 99 ? 15.385 -5.792 2.436 1.00 75.25 99 ARG A O 1
ATOM 788 N N . GLY A 1 100 ? 15.291 -7.824 1.466 1.00 71.88 100 GLY A N 1
ATOM 789 C CA . GLY A 1 100 ? 15.101 -8.618 2.678 1.00 71.88 100 GLY A CA 1
ATOM 790 C C . GLY A 1 100 ? 16.076 -9.793 2.723 1.00 71.88 100 GLY A C 1
ATOM 791 O O . GLY A 1 100 ? 16.558 -10.244 1.687 1.00 71.88 100 GLY A O 1
ATOM 792 N N . GLN A 1 101 ? 16.389 -10.277 3.926 1.00 69.88 101 GLN A N 1
ATOM 793 C CA . GLN A 1 101 ? 17.259 -11.448 4.116 1.00 69.88 101 GLN A CA 1
ATOM 794 C C . GLN A 1 101 ? 16.525 -12.782 3.869 1.00 69.88 101 GLN A C 1
ATOM 796 O O . GLN A 1 101 ? 17.176 -13.788 3.604 1.00 69.88 101 GLN A O 1
ATOM 801 N N . PHE A 1 102 ? 15.186 -12.795 3.925 1.00 66.19 102 PHE A N 1
ATOM 802 C CA . PHE A 1 102 ? 14.341 -13.982 3.739 1.00 66.19 102 PHE A CA 1
ATOM 803 C C . PHE A 1 102 ? 13.273 -13.757 2.655 1.00 66.19 102 PHE A C 1
ATOM 805 O O . PHE A 1 102 ? 12.819 -12.634 2.447 1.00 66.19 102 PHE A O 1
ATOM 812 N N . ILE A 1 103 ? 12.920 -14.838 1.947 1.00 58.03 103 ILE A N 1
ATOM 813 C CA . ILE A 1 103 ? 12.338 -14.814 0.592 1.00 58.03 103 ILE A CA 1
ATOM 814 C C . ILE A 1 103 ? 10.851 -14.433 0.510 1.00 58.03 103 ILE A C 1
ATOM 816 O O . ILE A 1 103 ? 10.503 -13.802 -0.484 1.00 58.03 103 ILE A O 1
ATOM 820 N N . PRO A 1 104 ? 9.958 -14.667 1.488 1.00 61.72 104 PRO A N 1
ATOM 821 C CA . PRO A 1 104 ? 8.707 -13.936 1.474 1.00 61.72 104 PRO A CA 1
ATOM 822 C C . PRO A 1 104 ? 8.938 -12.634 2.237 1.00 61.72 104 PRO A C 1
ATOM 824 O O . PRO A 1 104 ? 8.678 -12.541 3.437 1.00 61.72 104 PRO A O 1
ATOM 827 N N . VAL A 1 105 ? 9.435 -11.614 1.532 1.00 56.97 105 VAL A N 1
ATOM 828 C CA . VAL A 1 105 ? 9.118 -10.237 1.918 1.00 56.97 105 VAL A CA 1
ATOM 829 C C . VAL A 1 105 ? 7.595 -10.204 1.983 1.00 56.97 105 VAL A C 1
ATOM 831 O O . VAL A 1 105 ? 6.935 -10.513 0.991 1.00 56.97 105 VAL A O 1
ATOM 834 N N . SER A 1 106 ? 7.036 -9.983 3.172 1.00 56.75 106 SER A N 1
ATOM 835 C CA . SER A 1 106 ? 5.589 -10.037 3.344 1.00 56.75 106 SER A CA 1
ATOM 836 C C . SER A 1 106 ? 4.927 -9.065 2.361 1.00 56.75 106 SER A C 1
ATOM 838 O O . SER A 1 106 ? 5.471 -7.978 2.136 1.00 56.75 106 SER A O 1
ATOM 840 N N . PRO A 1 107 ? 3.763 -9.412 1.782 1.00 55.78 107 PRO A N 1
ATOM 841 C CA . PRO A 1 107 ? 3.031 -8.500 0.904 1.00 55.78 107 PRO A CA 1
ATOM 842 C C . PRO A 1 107 ? 2.803 -7.138 1.573 1.00 55.78 107 PRO A C 1
ATOM 844 O O . PRO A 1 107 ? 2.928 -6.123 0.912 1.00 55.78 107 PRO A O 1
ATOM 847 N N . ALA A 1 108 ? 2.674 -7.088 2.904 1.00 54.94 108 ALA A N 1
ATOM 848 C CA . ALA A 1 108 ? 2.605 -5.849 3.683 1.00 54.94 108 ALA A CA 1
ATOM 849 C C . ALA A 1 108 ? 3.807 -4.885 3.516 1.00 54.94 108 ALA A C 1
ATOM 851 O O . ALA A 1 108 ? 3.654 -3.684 3.711 1.00 54.94 108 ALA A O 1
ATOM 852 N N . ILE A 1 109 ? 5.007 -5.383 3.192 1.00 54.16 109 ILE A N 1
ATOM 853 C CA . ILE A 1 109 ? 6.178 -4.542 2.876 1.00 54.16 109 ILE A CA 1
ATOM 854 C C . ILE A 1 109 ? 6.151 -4.131 1.397 1.00 54.16 109 ILE A C 1
ATOM 856 O O . ILE A 1 109 ? 6.543 -3.012 1.068 1.00 54.16 109 ILE A O 1
ATOM 860 N N . LEU A 1 110 ? 5.696 -5.028 0.514 1.00 55.91 110 LEU A N 1
ATOM 861 C CA . LEU A 1 110 ? 5.576 -4.771 -0.925 1.00 55.91 110 LEU A CA 1
ATOM 862 C C . LEU A 1 110 ? 4.468 -3.756 -1.244 1.00 55.91 110 LEU A C 1
ATOM 864 O O . LEU A 1 110 ? 4.626 -2.950 -2.152 1.00 55.91 110 LEU A O 1
ATOM 868 N N . GLU A 1 111 ? 3.387 -3.765 -0.465 1.00 56.81 111 GLU A N 1
ATOM 869 C CA . GLU A 1 111 ? 2.224 -2.888 -0.615 1.00 56.81 111 GLU A CA 1
ATOM 870 C C . GLU A 1 111 ? 2.542 -1.408 -0.374 1.00 56.81 111 GLU A C 1
ATOM 872 O O . GLU A 1 111 ? 1.740 -0.574 -0.764 1.00 56.81 111 GLU A O 1
ATOM 877 N N . GLY A 1 112 ? 3.695 -1.077 0.224 1.00 60.25 112 GLY A N 1
ATOM 878 C CA . GLY A 1 112 ? 4.211 0.270 0.511 1.00 60.25 112 GLY A CA 1
ATOM 879 C C . GLY A 1 112 ? 3.368 1.485 0.047 1.00 60.25 112 GLY A C 1
ATOM 880 O O . GLY A 1 112 ? 2.288 1.724 0.585 1.00 60.25 112 GLY A O 1
ATOM 881 N N . PRO A 1 113 ? 3.863 2.351 -0.857 1.00 53.22 113 PRO A N 1
ATOM 882 C CA . PRO A 1 113 ? 3.175 3.592 -1.244 1.00 53.22 113 PRO A CA 1
ATOM 883 C C . PRO A 1 113 ? 1.883 3.376 -2.051 1.00 53.22 113 PRO A C 1
ATOM 885 O O . PRO A 1 113 ? 1.052 4.284 -2.101 1.00 53.22 113 PRO A O 1
ATOM 888 N N . GLU A 1 114 ? 1.700 2.196 -2.645 1.00 54.69 114 GLU A N 1
ATOM 889 C CA . GLU A 1 114 ? 0.476 1.790 -3.355 1.00 54.69 114 GLU A CA 1
ATOM 890 C C . GLU A 1 114 ? -0.602 1.245 -2.415 1.00 54.69 114 GLU A C 1
ATOM 892 O O . GLU A 1 114 ? -1.659 0.796 -2.857 1.00 54.69 114 GLU A O 1
ATOM 897 N N . SER A 1 115 ? -0.356 1.288 -1.106 1.00 61.03 115 SER A N 1
ATOM 898 C CA . SER A 1 115 ? -1.326 0.828 -0.136 1.00 61.03 115 SER A CA 1
ATOM 899 C C . SER A 1 115 ? -2.626 1.615 -0.318 1.00 61.03 115 SER A C 1
ATOM 901 O O . SER A 1 115 ? -2.579 2.848 -0.380 1.00 61.03 115 SER A O 1
ATOM 903 N N . PRO A 1 116 ? -3.799 0.955 -0.344 1.00 61.84 116 PRO A N 1
ATOM 904 C CA . PRO A 1 116 ? -5.090 1.615 -0.565 1.00 61.84 116 PRO A CA 1
ATOM 905 C C . PRO A 1 116 ? -5.343 2.789 0.400 1.00 61.84 116 PRO A C 1
ATOM 907 O O . PRO A 1 116 ? -6.122 3.698 0.111 1.00 61.84 116 PRO A O 1
ATOM 910 N N . TYR A 1 117 ? -4.648 2.820 1.542 1.00 65.38 117 TYR A N 1
ATOM 911 C CA . TYR A 1 117 ? -4.688 3.918 2.503 1.00 65.38 117 TYR A CA 1
ATOM 912 C C . TYR A 1 117 ? -4.107 5.245 1.983 1.00 65.38 117 TYR A C 1
ATOM 914 O O . TYR A 1 117 ? -4.593 6.302 2.394 1.00 65.38 117 TYR A O 1
ATOM 922 N N . SER A 1 118 ? -3.096 5.230 1.106 1.00 68.06 118 SER A N 1
ATOM 923 C CA . SER A 1 118 ? -2.478 6.454 0.571 1.00 68.06 118 SER A CA 1
ATOM 924 C C . SER A 1 118 ? -3.425 7.163 -0.401 1.00 68.06 118 SER A C 1
ATOM 926 O O . SER A 1 118 ? -3.668 8.365 -0.272 1.00 68.06 118 SER A O 1
ATOM 928 N N . GLU A 1 119 ? -4.060 6.403 -1.293 1.00 70.25 119 GLU A N 1
ATOM 929 C CA . GLU A 1 119 ? -5.050 6.907 -2.245 1.00 70.25 119 GLU A CA 1
ATOM 930 C C . GLU A 1 119 ? -6.289 7.468 -1.531 1.00 70.25 119 GLU A C 1
ATOM 932 O O . GLU A 1 119 ? -6.822 8.520 -1.903 1.00 70.25 119 GLU A O 1
ATOM 937 N N . CYS A 1 120 ? -6.695 6.842 -0.421 1.00 76.19 120 CYS A N 1
ATOM 938 C CA . CYS A 1 120 ? -7.781 7.350 0.416 1.00 76.19 120 CYS A CA 1
ATOM 939 C C . CYS A 1 120 ? -7.535 8.784 0.910 1.00 76.19 120 CYS A C 1
ATOM 941 O O . CYS A 1 120 ? -8.471 9.588 0.939 1.00 76.19 120 CYS A O 1
ATOM 943 N N . LEU A 1 121 ? -6.293 9.113 1.283 1.00 77.19 121 LEU A N 1
ATOM 944 C CA . LEU A 1 121 ? -5.923 10.445 1.771 1.00 77.19 121 LEU A CA 1
ATOM 945 C C . LEU A 1 121 ? -5.839 11.482 0.653 1.00 77.19 121 LEU A C 1
ATOM 947 O O . LEU A 1 121 ? -6.115 12.657 0.897 1.00 77.19 121 LEU A O 1
ATOM 951 N N . VAL A 1 122 ? -5.493 11.065 -0.567 1.00 80.69 122 VAL A N 1
ATOM 952 C CA . VAL A 1 122 ? -5.511 11.947 -1.741 1.00 80.69 122 VAL A CA 1
ATOM 953 C C . VAL A 1 122 ? -6.945 12.372 -2.059 1.00 80.69 122 VAL A C 1
ATOM 955 O O . VAL A 1 122 ? -7.197 13.561 -2.263 1.00 80.69 122 VAL A O 1
ATOM 958 N N . ASN A 1 123 ? -7.885 11.424 -2.020 1.00 79.94 123 ASN A N 1
ATOM 959 C CA . ASN A 1 123 ? -9.293 11.661 -2.342 1.00 79.94 123 ASN A CA 1
ATOM 960 C C . ASN A 1 123 ? -10.047 12.410 -1.231 1.00 79.94 123 ASN A C 1
ATOM 962 O O . ASN A 1 123 ? -10.785 13.357 -1.505 1.00 79.94 123 ASN A O 1
ATOM 966 N N . LYS A 1 124 ? -9.867 12.011 0.036 1.00 80.75 124 LYS A N 1
ATOM 967 C CA . LYS A 1 124 ? -10.450 12.693 1.203 1.00 80.75 124 LYS A CA 1
ATOM 968 C C . LYS A 1 124 ? -9.389 12.905 2.278 1.00 80.75 124 LYS A C 1
ATOM 970 O O . LYS A 1 124 ? -9.033 11.989 3.014 1.00 80.75 124 LYS A O 1
ATOM 975 N N . LYS A 1 125 ? -8.963 14.160 2.437 1.00 83.81 125 LYS A N 1
ATOM 976 C CA . LYS A 1 125 ? -7.932 14.600 3.394 1.00 83.81 125 LYS A CA 1
ATOM 977 C C . LYS A 1 125 ? -8.449 14.707 4.836 1.00 83.81 125 LYS A C 1
ATOM 979 O O . LYS A 1 125 ? -8.236 15.715 5.502 1.00 83.81 125 LYS A O 1
ATOM 984 N N . PHE A 1 126 ? -9.152 13.681 5.311 1.00 82.62 126 PHE A N 1
ATOM 985 C CA . PHE A 1 126 ? -9.667 13.608 6.677 1.00 82.62 126 PHE A CA 1
ATOM 986 C C . PHE A 1 126 ? -9.166 12.347 7.371 1.00 82.62 126 PHE A C 1
ATOM 988 O O . PHE A 1 126 ? -9.275 11.238 6.843 1.00 82.62 126 PHE A O 1
ATOM 995 N N . LEU A 1 127 ? -8.651 12.538 8.582 1.00 84.00 127 LEU A N 1
ATOM 996 C CA . LEU A 1 127 ? -8.186 11.484 9.472 1.00 84.00 127 LEU A CA 1
ATOM 997 C C . LEU A 1 127 ? -9.128 11.384 10.668 1.00 84.00 127 LEU A C 1
ATOM 999 O O . LEU A 1 127 ? -9.589 12.395 11.194 1.00 84.00 127 LEU A O 1
ATOM 1003 N N . ILE A 1 128 ? -9.394 10.157 11.095 1.00 83.19 128 ILE A N 1
ATOM 1004 C CA . ILE A 1 128 ? -10.191 9.846 12.280 1.00 83.19 128 ILE A CA 1
ATOM 1005 C C . ILE A 1 128 ? -9.411 8.911 13.203 1.00 83.19 128 ILE A C 1
ATOM 1007 O O . ILE A 1 128 ? -8.444 8.270 12.785 1.00 83.19 128 ILE A O 1
ATOM 1011 N N . ALA A 1 129 ? -9.849 8.807 14.457 1.00 82.06 129 ALA A N 1
ATOM 1012 C CA . ALA A 1 129 ? -9.289 7.846 15.401 1.00 82.06 129 ALA A CA 1
ATOM 1013 C C . ALA A 1 129 ? -9.439 6.403 14.875 1.00 82.06 129 ALA A C 1
ATOM 1015 O O . ALA A 1 129 ? -10.505 6.016 14.378 1.00 82.06 129 ALA A O 1
ATOM 1016 N N . GLY A 1 130 ? -8.359 5.623 14.969 1.00 82.31 130 GLY A N 1
ATOM 1017 C CA . GLY A 1 130 ? -8.323 4.203 14.611 1.00 82.31 130 GLY A CA 1
ATOM 1018 C C . GLY A 1 130 ? -8.669 3.268 15.778 1.00 82.31 130 GLY A C 1
ATOM 1019 O O . GLY A 1 130 ? -9.386 3.642 16.703 1.00 82.31 130 GLY A O 1
ATOM 1020 N N . GLY A 1 131 ? -8.162 2.029 15.714 1.00 76.94 131 GLY A N 1
ATOM 1021 C CA . GLY A 1 131 ? -8.170 1.033 16.803 1.00 76.94 131 GLY A CA 1
ATOM 1022 C C . GLY A 1 131 ? -9.530 0.755 17.445 1.00 76.94 131 GLY A C 1
ATOM 1023 O O . GLY A 1 131 ? -9.636 0.648 18.666 1.00 76.94 131 GLY A O 1
ATOM 1024 N N . GLY A 1 132 ? -10.580 0.689 16.623 1.00 70.69 132 GLY A N 1
ATOM 1025 C CA . GLY A 1 132 ? -11.936 0.393 17.087 1.00 70.69 132 GLY A CA 1
ATOM 1026 C C . GLY A 1 132 ? -12.556 1.494 17.946 1.00 70.69 132 GLY A C 1
ATOM 1027 O O . GLY A 1 132 ? -13.606 1.259 18.534 1.00 70.69 132 GLY A O 1
ATOM 1028 N N . ALA A 1 133 ? -11.946 2.687 18.022 1.00 67.69 133 ALA A N 1
ATOM 1029 C CA . ALA A 1 133 ? -12.483 3.774 18.823 1.00 67.69 133 ALA A CA 1
ATOM 1030 C C . ALA A 1 133 ? -13.928 4.091 18.375 1.00 67.69 133 ALA A C 1
ATOM 1032 O O . ALA A 1 133 ? -14.159 4.432 17.200 1.00 67.69 133 ALA A O 1
ATOM 1033 N N . PRO A 1 134 ? -14.907 4.018 19.298 1.00 56.47 134 PRO A N 1
ATOM 1034 C CA . PRO A 1 134 ? -16.305 4.295 18.987 1.00 56.47 134 PRO A CA 1
ATOM 1035 C C . PRO A 1 134 ? -16.548 5.782 18.682 1.00 56.47 134 PRO A C 1
ATOM 1037 O O . PRO A 1 134 ? -17.598 6.154 18.174 1.00 56.47 134 PRO A O 1
ATOM 1040 N N . LYS A 1 135 ? -15.574 6.678 18.879 1.00 52.72 135 LYS A N 1
ATOM 1041 C CA . LYS A 1 135 ? -15.706 8.092 18.493 1.00 52.72 135 LYS A CA 1
ATOM 1042 C C . LYS A 1 135 ? -15.509 8.323 16.990 1.00 52.72 135 LYS A C 1
ATOM 1044 O O . LYS A 1 135 ? -14.594 9.009 16.552 1.00 52.72 135 LYS A O 1
ATOM 1049 N N . CYS A 1 136 ? -16.440 7.808 16.197 1.00 41.56 136 CYS A N 1
ATOM 1050 C CA . CYS A 1 136 ? -17.116 8.689 15.257 1.00 41.56 136 CYS A CA 1
ATOM 1051 C C . CYS A 1 136 ? -18.317 9.251 16.038 1.00 41.56 136 CYS A C 1
ATOM 1053 O O . CYS A 1 136 ? -18.990 8.448 16.686 1.00 41.56 136 CYS A O 1
ATOM 1055 N N . PRO A 1 137 ? -18.615 10.561 16.015 1.00 42.06 137 PRO A N 1
ATOM 1056 C CA . PRO A 1 137 ? -19.879 11.091 16.548 1.00 42.06 137 PRO A CA 1
ATOM 1057 C C . PRO A 1 137 ? -21.087 10.218 16.138 1.00 42.06 137 PRO A C 1
ATOM 1059 O O . PRO A 1 137 ? -21.948 9.923 16.957 1.00 42.06 137 PRO A O 1
ATOM 1062 N N . GLY A 1 138 ? -20.998 9.632 14.937 1.00 41.72 138 GLY A N 1
ATOM 1063 C CA . GLY A 1 138 ? -21.910 8.658 14.341 1.00 41.72 138 GLY A CA 1
ATOM 1064 C C . GLY A 1 138 ? -22.007 7.229 14.899 1.00 41.72 138 GLY A C 1
ATOM 1065 O O . GLY A 1 138 ? -22.779 6.477 14.327 1.00 41.72 138 GLY A O 1
ATOM 1066 N N . SER A 1 139 ? -21.257 6.779 15.921 1.00 42.94 139 SER A N 1
ATOM 1067 C CA . SER A 1 139 ? -21.450 5.408 16.477 1.00 42.94 139 SER A CA 1
ATOM 1068 C C . SER A 1 139 ? -22.190 5.383 17.818 1.00 42.94 139 SER A C 1
ATOM 1070 O O . SER A 1 139 ? -22.972 4.473 18.076 1.00 42.94 139 SER A O 1
ATOM 1072 N N . SER A 1 140 ? -22.060 6.446 18.618 1.00 51.47 140 SER A N 1
ATOM 1073 C CA . SER A 1 140 ? -22.973 6.724 19.734 1.00 51.47 140 SER A CA 1
ATOM 1074 C C . SER A 1 140 ? -24.313 7.303 19.266 1.00 51.47 140 SER A C 1
ATOM 1076 O O . SER A 1 140 ? -25.316 7.144 19.960 1.00 51.47 140 SER A O 1
ATOM 1078 N N . GLU A 1 141 ? -24.343 7.940 18.091 1.00 59.25 141 GLU A N 1
ATOM 1079 C CA . GLU A 1 141 ? -25.563 8.463 17.468 1.00 59.25 141 GLU A CA 1
ATOM 1080 C C . GLU A 1 141 ? -26.617 7.388 17.188 1.00 59.25 141 GLU A C 1
ATOM 1082 O O . GLU A 1 141 ? -27.719 7.580 17.663 1.00 59.25 141 GLU A O 1
ATOM 1087 N N . PRO A 1 142 ? -26.378 6.245 16.516 1.00 57.91 142 PRO A N 1
ATOM 1088 C CA . PRO A 1 142 ? -27.443 5.275 16.255 1.00 57.91 142 PRO A CA 1
ATOM 1089 C C . PRO A 1 142 ? -28.056 4.734 17.554 1.00 57.91 142 PRO A C 1
ATOM 1091 O O . PRO A 1 142 ? -29.275 4.628 17.656 1.00 57.91 142 PRO A O 1
ATOM 1094 N N . GLY A 1 143 ? -27.253 4.503 18.598 1.00 62.78 143 GLY A N 1
ATOM 1095 C CA . GLY A 1 143 ? -27.771 4.128 19.917 1.00 62.78 143 GLY A CA 1
ATOM 1096 C C . GLY A 1 143 ? -28.616 5.227 20.582 1.00 62.78 143 GLY A C 1
ATOM 1097 O O . GLY A 1 143 ? -29.629 4.920 21.210 1.00 62.78 143 GLY A O 1
ATOM 1098 N N . GLN A 1 144 ? -28.257 6.504 20.432 1.00 67.00 144 GLN A N 1
ATOM 1099 C CA . GLN A 1 144 ? -29.043 7.640 20.940 1.00 67.00 144 GLN A CA 1
ATOM 1100 C C . GLN A 1 144 ? -30.283 7.927 20.077 1.00 67.00 144 GLN A C 1
ATOM 1102 O O . GLN A 1 144 ? -31.385 7.999 20.612 1.00 67.00 144 GLN A O 1
ATOM 1107 N N . ASN A 1 145 ? -30.130 7.959 18.756 1.00 66.62 145 ASN A N 1
ATOM 1108 C CA . ASN A 1 145 ? -31.180 8.100 17.750 1.00 66.62 145 ASN A CA 1
ATOM 1109 C C . ASN A 1 145 ? -32.210 6.971 17.870 1.00 66.62 145 ASN A C 1
ATOM 1111 O O . ASN A 1 145 ? -33.402 7.210 17.707 1.00 66.62 145 ASN A O 1
ATOM 1115 N N . SER A 1 146 ? -31.794 5.750 18.234 1.00 70.00 146 SER A N 1
ATOM 1116 C CA . SER A 1 146 ? -32.736 4.652 18.484 1.00 70.00 146 SER A CA 1
ATOM 1117 C C . SER A 1 146 ? -33.724 4.971 19.612 1.00 70.00 146 SER A C 1
ATOM 1119 O O . SER A 1 146 ? -34.856 4.498 19.563 1.00 70.00 146 SER A O 1
ATOM 1121 N N . LYS A 1 147 ? -33.339 5.795 20.600 1.00 75.62 147 LYS A N 1
ATOM 1122 C CA . LYS A 1 147 ? -34.220 6.233 21.698 1.00 75.62 147 LYS A CA 1
ATOM 1123 C C . LYS A 1 147 ? -35.190 7.337 21.278 1.00 75.62 147 LYS A C 1
ATOM 1125 O O . LYS A 1 147 ? -36.222 7.499 21.921 1.00 75.62 147 LYS A O 1
ATOM 1130 N N . GLU A 1 148 ? -34.849 8.099 20.243 1.00 81.19 148 GLU A N 1
ATOM 1131 C CA . GLU A 1 148 ? -35.708 9.145 19.677 1.00 81.19 148 GLU A CA 1
ATOM 1132 C C . GLU A 1 148 ? -36.717 8.569 18.672 1.00 81.19 148 GLU A C 1
ATOM 1134 O O . GLU A 1 148 ? -37.846 9.049 18.572 1.00 81.19 148 GLU A O 1
ATOM 1139 N N . LEU A 1 149 ? -36.335 7.503 17.964 1.00 81.44 149 LEU A N 1
ATOM 1140 C CA . LEU A 1 149 ? -37.194 6.779 17.030 1.00 81.44 149 LEU A CA 1
ATOM 1141 C C . LEU A 1 149 ? -38.200 5.885 17.771 1.00 81.44 149 LEU A C 1
ATOM 1143 O O . LEU A 1 149 ? -37.906 5.307 18.816 1.00 81.44 149 LEU A O 1
ATOM 1147 N N . GLN A 1 150 ? -39.396 5.720 17.201 1.00 81.75 150 GLN A N 1
ATOM 1148 C CA . GLN A 1 150 ? -40.445 4.856 17.753 1.00 81.75 150 GLN A CA 1
ATOM 1149 C C . GLN A 1 150 ? -40.764 3.683 16.819 1.00 81.75 150 GLN A C 1
ATOM 1151 O O . GLN A 1 150 ? -40.671 3.779 15.598 1.00 81.75 150 GLN A O 1
ATOM 1156 N N . GLY A 1 151 ? -41.177 2.554 17.401 1.00 84.81 151 GLY A N 1
ATOM 1157 C CA . GLY A 1 151 ? -41.601 1.373 16.647 1.00 84.81 151 GLY A CA 1
ATOM 1158 C C . GLY A 1 151 ? -40.439 0.571 16.049 1.00 84.81 151 GLY A C 1
ATOM 1159 O O . GLY A 1 151 ? -39.375 0.451 16.648 1.00 84.81 151 GLY A O 1
ATOM 1160 N N . MET A 1 152 ? -40.656 -0.022 14.872 1.00 84.94 152 MET A N 1
ATOM 1161 C CA . MET A 1 152 ? -39.709 -0.940 14.211 1.00 84.94 152 MET A CA 1
ATOM 1162 C C . MET A 1 152 ? -38.343 -0.310 13.891 1.00 84.94 152 MET A C 1
ATOM 1164 O O . MET A 1 152 ? -37.332 -1.007 13.888 1.00 84.94 152 MET A O 1
ATOM 1168 N N . GLU A 1 153 ? -38.295 0.994 13.621 1.00 83.25 153 GLU A N 1
ATOM 1169 C CA . GLU A 1 153 ? -37.053 1.693 13.257 1.00 83.25 153 GLU A CA 1
ATOM 1170 C C . GLU A 1 153 ? -36.089 1.842 14.438 1.00 83.25 153 GLU A C 1
ATOM 1172 O O . GLU A 1 153 ? -34.873 1.766 14.252 1.00 83.25 153 GLU A O 1
ATOM 1177 N N . SER A 1 154 ? -36.628 1.960 15.656 1.00 84.50 154 SER A N 1
ATOM 1178 C CA . SER A 1 154 ? -35.842 1.960 16.893 1.00 84.50 154 SER A CA 1
ATOM 1179 C C . SER A 1 154 ? -35.068 0.650 17.046 1.00 84.50 154 SER A C 1
ATOM 1181 O O . SER A 1 154 ? -33.851 0.663 17.230 1.00 84.50 154 SER A O 1
ATOM 1183 N N . TYR A 1 155 ? -35.749 -0.487 16.860 1.00 84.81 155 TYR A N 1
ATOM 1184 C CA . TYR A 1 155 ? -35.129 -1.808 16.969 1.00 84.81 155 TYR A CA 1
ATOM 1185 C C . TYR A 1 155 ? -34.047 -2.025 15.909 1.00 84.81 155 TYR A C 1
ATOM 1187 O O . TYR A 1 155 ? -32.947 -2.439 16.254 1.00 84.81 155 TYR A O 1
ATOM 1195 N N . ARG A 1 156 ? -34.302 -1.681 14.638 1.00 84.75 156 ARG A N 1
ATOM 1196 C CA . ARG A 1 156 ? -33.291 -1.843 13.574 1.00 84.75 156 ARG A CA 1
ATOM 1197 C C . ARG A 1 156 ? -32.044 -1.001 13.828 1.00 84.75 156 ARG A C 1
ATOM 1199 O O . ARG A 1 156 ? -30.934 -1.493 13.669 1.00 84.75 156 ARG A O 1
ATOM 1206 N N . THR A 1 157 ? -32.228 0.251 14.242 1.00 82.19 157 THR A N 1
ATOM 1207 C CA . THR A 1 157 ? -31.108 1.154 14.545 1.00 82.19 157 THR A CA 1
ATOM 1208 C C . THR A 1 157 ? -30.306 0.658 15.750 1.00 82.19 157 THR A C 1
ATOM 1210 O O . THR A 1 157 ? -29.081 0.762 15.758 1.00 82.19 157 THR A O 1
ATOM 1213 N N . LYS A 1 158 ? -30.982 0.079 16.749 1.00 82.44 158 LYS A N 1
ATOM 1214 C CA . LYS A 1 158 ? -30.333 -0.521 17.915 1.00 82.44 158 LYS A CA 1
ATOM 1215 C C . LYS A 1 158 ? -29.485 -1.741 17.535 1.00 82.44 158 LYS A C 1
ATOM 1217 O O . LYS A 1 158 ? -28.312 -1.774 17.882 1.00 82.44 158 LYS A O 1
ATOM 1222 N N . GLU A 1 159 ? -30.044 -2.688 16.785 1.00 85.25 159 GLU A N 1
ATOM 1223 C CA . GLU A 1 159 ? -29.311 -3.876 16.312 1.00 85.25 159 GLU A CA 1
ATOM 1224 C C . GLU A 1 159 ? -28.116 -3.485 15.428 1.00 85.25 159 GLU A C 1
ATOM 1226 O O . GLU A 1 159 ? -27.033 -4.054 15.538 1.00 85.25 159 GLU A O 1
ATOM 1231 N N . PHE A 1 160 ? -28.274 -2.455 14.589 1.00 82.62 160 PHE A N 1
ATOM 1232 C CA . PHE A 1 160 ? -27.173 -1.917 13.791 1.00 82.62 160 PHE A CA 1
ATOM 1233 C C . PHE A 1 160 ? -26.056 -1.318 14.661 1.00 82.62 160 PHE A C 1
ATOM 1235 O O . PHE A 1 160 ? -24.878 -1.511 14.369 1.00 82.62 160 PHE A O 1
ATOM 1242 N N . ALA A 1 161 ? -26.405 -0.614 15.744 1.00 78.88 161 ALA A N 1
ATOM 1243 C CA . ALA A 1 161 ? -25.423 -0.097 16.696 1.00 78.88 161 ALA A CA 1
ATOM 1244 C C . ALA A 1 161 ? -24.663 -1.234 17.400 1.00 78.88 161 ALA A C 1
ATOM 1246 O O . ALA A 1 161 ? -23.437 -1.185 17.465 1.00 78.88 161 ALA A O 1
ATOM 1247 N N . GLU A 1 162 ? -25.369 -2.274 17.855 1.00 78.94 162 GLU A N 1
ATOM 1248 C CA . GLU A 1 162 ? -24.759 -3.455 18.485 1.00 78.94 162 GLU A CA 1
ATOM 1249 C C . GLU A 1 162 ? -23.838 -4.208 17.505 1.00 78.94 162 GLU A C 1
ATOM 1251 O O . GLU A 1 162 ? -22.733 -4.612 17.869 1.00 78.94 162 GLU A O 1
ATOM 1256 N N . ALA A 1 163 ? -24.213 -4.310 16.226 1.00 83.56 163 ALA A N 1
ATOM 1257 C CA . ALA A 1 163 ? -23.370 -4.921 15.197 1.00 83.56 163 ALA A CA 1
ATOM 1258 C C . ALA A 1 163 ? -22.036 -4.175 14.985 1.00 83.56 163 ALA A C 1
ATOM 1260 O O . ALA A 1 163 ? -21.007 -4.801 14.716 1.00 83.56 163 ALA A O 1
ATOM 1261 N N . LEU A 1 164 ? -22.011 -2.845 15.140 1.00 78.19 164 LEU A N 1
ATOM 1262 C CA . LEU A 1 164 ? -20.779 -2.055 15.027 1.00 78.19 164 LEU A CA 1
ATOM 1263 C C . LEU A 1 164 ? -19.806 -2.280 16.202 1.00 78.19 164 LEU A C 1
ATOM 1265 O O . LEU A 1 164 ? -18.603 -2.050 16.042 1.00 78.19 164 LEU A O 1
ATOM 1269 N N . GLU A 1 165 ? -20.285 -2.762 17.353 1.00 77.44 165 GLU A N 1
ATOM 1270 C CA . GLU A 1 165 ? -19.453 -3.078 18.527 1.00 77.44 165 GLU A CA 1
ATOM 1271 C C . GLU A 1 165 ? -18.650 -4.382 18.367 1.00 77.44 165 GLU A C 1
ATOM 1273 O O . GLU A 1 165 ? -17.670 -4.606 19.083 1.00 77.44 165 GLU A O 1
ATOM 1278 N N . VAL A 1 166 ? -18.969 -5.207 17.363 1.00 81.69 166 VAL A N 1
ATOM 1279 C CA . VAL A 1 166 ? -18.219 -6.436 17.049 1.00 81.69 166 VAL A CA 1
ATOM 1280 C C . VAL A 1 166 ? -16.757 -6.135 16.699 1.00 81.69 166 VAL A C 1
ATOM 1282 O O . VAL A 1 166 ? -15.860 -6.906 17.045 1.00 81.69 166 VAL A O 1
ATOM 1285 N N . ILE A 1 167 ? -16.480 -5.001 16.049 1.00 81.00 167 ILE A N 1
ATOM 1286 C CA . ILE A 1 167 ? -15.122 -4.616 15.632 1.00 81.00 167 ILE A CA 1
ATOM 1287 C C . ILE A 1 167 ? -14.194 -4.400 16.844 1.00 81.00 167 ILE A C 1
ATOM 1289 O O . ILE A 1 167 ? -13.160 -5.071 16.918 1.00 81.00 167 ILE A O 1
ATOM 1293 N N . PRO A 1 168 ? -14.502 -3.500 17.803 1.00 78.06 168 PRO A N 1
ATOM 1294 C CA . PRO A 1 168 ? -13.666 -3.338 18.989 1.00 78.06 168 PRO A CA 1
ATOM 1295 C C . PRO A 1 168 ? -13.638 -4.598 19.865 1.00 78.06 168 PRO A C 1
ATOM 1297 O O . PRO A 1 168 ? -12.583 -4.905 20.419 1.00 78.06 168 PRO A O 1
ATOM 1300 N N . TYR A 1 169 ? -14.731 -5.368 19.932 1.00 79.25 169 TYR A N 1
ATOM 1301 C CA . TYR A 1 169 ? -14.751 -6.646 20.651 1.00 79.25 169 TYR A CA 1
ATOM 1302 C C . TYR A 1 169 ? -13.703 -7.621 20.098 1.00 79.25 169 TYR A C 1
ATOM 1304 O O . TYR A 1 169 ? -12.834 -8.094 20.831 1.00 79.25 169 TYR A O 1
ATOM 1312 N N . THR A 1 170 ? -13.720 -7.836 18.781 1.00 83.81 170 THR A N 1
ATOM 1313 C CA . THR A 1 170 ? -12.795 -8.748 18.093 1.00 83.81 170 THR A CA 1
ATOM 1314 C C . THR A 1 170 ? -11.345 -8.269 18.209 1.00 83.81 170 THR A C 1
ATOM 1316 O O . THR A 1 170 ? -10.426 -9.066 18.389 1.00 83.81 170 THR A O 1
ATOM 1319 N N . LEU A 1 171 ? -11.108 -6.952 18.137 1.00 80.81 171 LEU A N 1
ATOM 1320 C CA . LEU A 1 171 ? -9.768 -6.381 18.306 1.00 80.81 171 LEU A CA 1
ATOM 1321 C C . LEU A 1 171 ? -9.193 -6.647 19.695 1.00 80.81 171 LEU A C 1
ATOM 1323 O O . LEU A 1 171 ? -8.003 -6.928 19.823 1.00 80.81 171 LEU A O 1
ATOM 1327 N N . ALA A 1 172 ? -10.015 -6.555 20.732 1.00 81.00 172 ALA A N 1
ATOM 1328 C CA . ALA A 1 172 ? -9.557 -6.829 22.078 1.00 81.00 172 ALA A CA 1
ATOM 1329 C C . ALA A 1 172 ? -9.408 -8.309 22.380 1.00 81.00 172 ALA A C 1
ATOM 1331 O O . ALA A 1 172 ? -8.452 -8.668 23.059 1.00 81.00 172 ALA A O 1
ATOM 1332 N N . GLU A 1 173 ? -10.296 -9.154 21.861 1.00 83.25 173 GLU A N 1
ATOM 1333 C CA . GLU A 1 173 ? -10.142 -10.603 21.956 1.00 83.25 173 GLU A CA 1
ATOM 1334 C C . GLU A 1 173 ? -8.799 -11.032 21.347 1.00 83.25 173 GLU A C 1
ATOM 1336 O O . GLU A 1 173 ? -7.991 -11.683 22.010 1.00 83.25 173 GLU A O 1
ATOM 1341 N N . ASN A 1 174 ? -8.482 -10.528 20.149 1.00 84.94 174 ASN A N 1
ATOM 1342 C CA . ASN A 1 174 ? -7.185 -10.747 19.504 1.00 84.94 174 ASN A CA 1
ATOM 1343 C C . ASN A 1 174 ? -6.006 -10.142 20.286 1.00 84.94 174 ASN A C 1
ATOM 1345 O O . ASN A 1 174 ? -4.892 -10.660 20.228 1.00 84.94 174 ASN A O 1
ATOM 1349 N N . ALA A 1 175 ? -6.233 -9.059 21.031 1.00 82.25 175 ALA A N 1
ATOM 1350 C CA . ALA A 1 175 ? -5.233 -8.448 21.905 1.00 82.25 175 ALA A CA 1
ATOM 1351 C C . ALA A 1 175 ? -5.173 -9.087 23.309 1.00 82.25 175 ALA A C 1
ATOM 1353 O O . ALA A 1 175 ? -4.436 -8.588 24.160 1.00 82.25 175 ALA A O 1
ATOM 1354 N N . SER A 1 176 ? -5.925 -10.170 23.567 1.00 83.31 176 SER A N 1
ATOM 1355 C CA . SER A 1 176 ? -6.058 -10.809 24.890 1.00 83.31 176 SER A CA 1
ATOM 1356 C C . SER A 1 176 ? -6.490 -9.841 26.004 1.00 83.31 176 SER A C 1
ATOM 1358 O O . SER A 1 176 ? -6.113 -9.985 27.168 1.00 83.31 176 SER A O 1
ATOM 1360 N N . LEU A 1 177 ? -7.275 -8.827 25.642 1.00 78.81 177 LEU A N 1
ATOM 1361 C CA . LEU A 1 177 ? -7.853 -7.844 26.548 1.00 78.81 177 LEU A CA 1
ATOM 1362 C C . LEU A 1 177 ? -9.235 -8.296 27.021 1.00 78.81 177 LEU A C 1
ATOM 1364 O O . LEU A 1 177 ? -9.935 -9.031 26.329 1.00 78.81 177 LEU A O 1
ATOM 1368 N N . ASN A 1 178 ? -9.654 -7.828 28.200 1.00 74.69 178 ASN A N 1
ATOM 1369 C CA . ASN A 1 178 ? -10.995 -8.117 28.701 1.00 74.69 178 ASN A CA 1
ATOM 1370 C C . ASN A 1 178 ? -12.047 -7.459 27.794 1.00 74.69 178 ASN A C 1
ATOM 1372 O O . ASN A 1 178 ? -12.261 -6.246 27.854 1.00 74.69 178 ASN A O 1
ATOM 1376 N N . SER A 1 179 ? -12.708 -8.284 26.981 1.00 66.12 179 SER A N 1
ATOM 1377 C CA . SER A 1 179 ? -13.650 -7.862 25.949 1.00 66.12 179 SER A CA 1
ATOM 1378 C C . SER A 1 179 ? -14.932 -7.223 26.497 1.00 66.12 179 SER A C 1
ATOM 1380 O O . SER A 1 179 ? -15.555 -6.398 25.836 1.00 66.12 179 SER A O 1
ATOM 1382 N N . ILE A 1 180 ? -15.274 -7.514 27.756 1.00 66.06 180 ILE A N 1
ATOM 1383 C CA . ILE A 1 180 ? -16.448 -6.966 28.453 1.00 66.06 180 ILE A CA 1
ATOM 1384 C C . ILE A 1 180 ? -16.217 -5.512 28.902 1.00 66.06 180 ILE A C 1
ATOM 1386 O O . ILE A 1 180 ? -17.166 -4.747 29.051 1.00 66.06 180 ILE A O 1
ATOM 1390 N N . ALA A 1 181 ? -14.962 -5.095 29.100 1.00 59.84 181 ALA A N 1
ATOM 1391 C CA . ALA A 1 181 ? -14.626 -3.769 29.627 1.00 59.84 181 ALA A CA 1
ATOM 1392 C C . ALA A 1 181 ? -14.507 -2.664 28.550 1.00 59.84 181 ALA A C 1
ATOM 1394 O O . ALA A 1 181 ? -14.160 -1.528 28.870 1.00 59.84 181 ALA A O 1
ATOM 1395 N N . ILE A 1 182 ? -14.789 -2.962 27.276 1.00 62.53 182 ILE A N 1
ATOM 1396 C CA . ILE A 1 182 ? -14.486 -2.076 26.127 1.00 62.53 182 ILE A CA 1
ATOM 1397 C C . ILE A 1 182 ? -15.570 -1.028 25.858 1.00 62.53 182 ILE A C 1
ATOM 1399 O O . ILE A 1 182 ? -15.506 -0.270 24.897 1.00 62.53 182 ILE A O 1
ATOM 1403 N N . VAL A 1 183 ? -16.533 -0.875 26.758 1.00 54.97 183 VAL A N 1
ATOM 1404 C CA . VAL A 1 183 ? -17.642 0.086 26.626 1.00 54.97 183 VAL A CA 1
ATOM 1405 C C . VAL A 1 183 ? -17.194 1.539 26.898 1.00 54.97 183 VAL A C 1
ATOM 1407 O O . VAL A 1 183 ? -17.917 2.336 27.488 1.00 54.97 183 VAL A O 1
ATOM 1410 N N . THR A 1 184 ? -15.966 1.919 26.535 1.00 55.22 184 THR A N 1
ATOM 1411 C CA . THR A 1 184 ? -15.397 3.236 26.852 1.00 55.22 184 THR A CA 1
ATOM 1412 C C . THR A 1 184 ? -14.999 4.010 25.599 1.00 55.22 184 THR A C 1
ATOM 1414 O O . THR A 1 184 ? -14.641 3.452 24.570 1.00 55.22 184 THR A O 1
ATOM 1417 N N . MET A 1 185 ? -15.061 5.345 25.679 1.00 57.97 185 MET A N 1
ATOM 1418 C CA . MET A 1 185 ? -14.744 6.282 24.583 1.00 57.97 185 MET A CA 1
ATOM 1419 C C . MET A 1 185 ? -13.272 6.258 24.120 1.00 57.97 185 MET A C 1
ATOM 1421 O O . MET A 1 185 ? -12.867 7.097 23.313 1.00 57.97 185 MET A O 1
ATOM 1425 N N . LEU A 1 186 ? -12.472 5.348 24.666 1.00 63.22 186 LEU A N 1
ATOM 1426 C CA . LEU A 1 186 ? -11.052 5.186 24.419 1.00 63.22 186 LEU A CA 1
ATOM 1427 C C . LEU A 1 186 ? -10.861 3.971 23.509 1.00 63.22 186 LEU A C 1
ATOM 1429 O O . LEU A 1 186 ? -11.579 2.983 23.617 1.00 63.22 186 LEU A O 1
ATOM 1433 N N . GLY A 1 187 ? -9.927 4.061 22.571 1.00 72.44 187 GLY A N 1
ATOM 1434 C CA . GLY A 1 187 ? -9.702 2.972 21.629 1.00 72.44 187 GLY A CA 1
ATOM 1435 C C . GLY A 1 187 ? -8.676 1.958 22.137 1.00 72.44 187 GLY A C 1
ATOM 1436 O O . GLY A 1 187 ? -7.975 2.185 23.126 1.00 72.44 187 GLY A O 1
ATOM 1437 N N . ILE A 1 188 ? -8.575 0.831 21.436 1.00 78.00 188 ILE A N 1
ATOM 1438 C CA . ILE A 1 188 ? -7.679 -0.270 21.792 1.00 78.00 188 ILE A CA 1
ATOM 1439 C C . ILE A 1 188 ? -6.300 -0.058 21.164 1.00 78.00 188 ILE A C 1
ATOM 1441 O O . ILE A 1 188 ? -6.141 -0.073 19.940 1.00 78.00 188 ILE A O 1
ATOM 1445 N N . ASN A 1 189 ? -5.272 0.075 22.003 1.00 80.62 189 ASN A N 1
ATOM 1446 C CA . ASN A 1 189 ? -3.888 0.050 21.555 1.00 80.62 189 ASN A CA 1
ATOM 1447 C C . ASN A 1 189 ? -3.348 -1.383 21.619 1.00 80.62 189 ASN A C 1
ATOM 1449 O O . ASN A 1 189 ? -2.894 -1.846 22.666 1.00 80.62 189 ASN A O 1
ATOM 1453 N N . VAL A 1 190 ? -3.354 -2.071 20.475 1.00 79.06 190 VAL A N 1
ATOM 1454 C CA . VAL A 1 190 ? -2.886 -3.465 20.358 1.00 79.06 190 VAL A CA 1
ATOM 1455 C C . VAL A 1 190 ? -1.402 -3.609 20.722 1.00 79.06 190 VAL A C 1
ATOM 1457 O O . VAL A 1 190 ? -0.998 -4.632 21.261 1.00 79.06 190 VAL A O 1
ATOM 1460 N N . ARG A 1 191 ? -0.574 -2.575 20.503 1.00 80.00 191 ARG A N 1
ATOM 1461 C CA . ARG A 1 191 ? 0.869 -2.632 20.810 1.00 80.00 191 ARG A CA 1
ATOM 1462 C C . ARG A 1 191 ? 1.147 -2.632 22.309 1.00 80.00 191 ARG A C 1
ATOM 1464 O O . ARG A 1 191 ? 2.103 -3.259 22.748 1.00 80.00 191 ARG A O 1
ATOM 1471 N N . LYS A 1 192 ? 0.346 -1.884 23.071 1.00 79.56 192 LYS A N 1
ATOM 1472 C CA . LYS A 1 192 ? 0.459 -1.795 24.534 1.00 79.56 192 LYS A CA 1
ATOM 1473 C C . LYS A 1 192 ? -0.443 -2.802 25.250 1.00 79.56 192 LYS A C 1
ATOM 1475 O O . LYS A 1 192 ? -0.268 -2.999 26.446 1.00 79.56 192 LYS A O 1
ATOM 1480 N N . GLY A 1 193 ? -1.400 -3.408 24.541 1.00 77.81 193 GLY A N 1
ATOM 1481 C CA . GLY A 1 193 ? -2.426 -4.259 25.139 1.00 77.81 193 GLY A CA 1
ATOM 1482 C C . GLY A 1 193 ? -3.230 -3.499 26.192 1.00 77.81 193 GLY A C 1
ATOM 1483 O O . GLY A 1 193 ? -3.467 -4.019 27.273 1.00 77.81 193 GLY A O 1
ATOM 1484 N N . GLN A 1 194 ? -3.558 -2.229 25.934 1.00 80.00 194 GLN A N 1
ATOM 1485 C CA . GLN A 1 194 ? -4.274 -1.363 26.874 1.00 80.00 194 GLN A CA 1
ATOM 1486 C C . GLN A 1 194 ? -5.242 -0.441 26.132 1.00 80.00 194 GLN A C 1
ATOM 1488 O O . GLN A 1 194 ? -5.049 -0.118 24.957 1.00 80.00 194 GLN A O 1
ATOM 1493 N N . ILE A 1 195 ? -6.282 -0.005 26.841 1.00 76.81 195 ILE A N 1
ATOM 1494 C CA . ILE A 1 195 ? -7.228 1.005 26.369 1.00 76.81 195 ILE A CA 1
ATOM 1495 C C . ILE A 1 195 ? -6.612 2.382 26.651 1.00 76.81 195 ILE A C 1
ATOM 1497 O O . ILE A 1 195 ? -6.393 2.735 27.809 1.00 76.81 195 ILE A O 1
ATOM 1501 N N . THR A 1 196 ? -6.305 3.153 25.607 1.00 77.25 196 THR A N 1
ATOM 1502 C CA . THR A 1 196 ? -5.670 4.478 25.732 1.00 77.25 196 THR A CA 1
ATOM 1503 C C . THR A 1 196 ? -6.320 5.498 24.801 1.00 77.25 196 THR A C 1
ATOM 1505 O O . THR A 1 196 ? -7.146 5.164 23.944 1.00 77.25 196 THR A O 1
ATOM 1508 N N . ASN A 1 197 ? -5.957 6.776 24.948 1.00 80.25 197 ASN A N 1
ATOM 1509 C CA . ASN A 1 197 ? -6.347 7.780 23.968 1.00 80.25 197 ASN A CA 1
ATOM 1510 C C . ASN A 1 197 ? -5.565 7.561 22.662 1.00 80.25 197 ASN A C 1
ATOM 1512 O O . ASN A 1 197 ? -4.419 7.967 22.504 1.00 80.25 197 ASN A O 1
ATOM 1516 N N . ILE A 1 198 ? -6.218 6.897 21.715 1.00 82.12 198 ILE A N 1
ATOM 1517 C CA . ILE A 1 198 ? -5.684 6.547 20.397 1.00 82.12 198 ILE A CA 1
ATOM 1518 C C . ILE A 1 198 ? -5.231 7.768 19.586 1.00 82.12 198 ILE A C 1
ATOM 1520 O O . ILE A 1 198 ? -4.286 7.655 18.805 1.00 82.12 198 ILE A O 1
ATOM 1524 N N . LEU A 1 199 ? -5.867 8.929 19.783 1.00 79.50 199 LEU A N 1
ATOM 1525 C CA . LEU A 1 199 ? -5.468 10.164 19.106 1.00 79.50 199 LEU A CA 1
ATOM 1526 C C . LEU A 1 199 ? -4.135 10.696 19.639 1.00 79.50 199 LEU A C 1
ATOM 1528 O O . LEU A 1 199 ? -3.296 11.115 18.849 1.00 79.50 199 LEU A O 1
ATOM 1532 N N . GLU A 1 200 ? -3.913 10.631 20.953 1.00 82.50 200 GLU A N 1
ATOM 1533 C CA . GLU A 1 200 ? -2.636 11.027 21.571 1.00 82.50 200 GLU A CA 1
ATOM 1534 C C . GLU A 1 200 ? -1.495 10.081 21.172 1.00 82.50 200 GLU A C 1
ATOM 1536 O O . GLU A 1 200 ? -0.348 10.497 21.031 1.00 82.50 200 GLU A O 1
ATOM 1541 N N . GLU A 1 201 ? -1.817 8.813 20.919 1.00 82.38 201 GLU A N 1
ATOM 1542 C CA . GLU A 1 201 ? -0.869 7.795 20.455 1.00 82.38 201 GLU A CA 1
ATOM 1543 C C . GLU A 1 201 ? -0.637 7.827 18.928 1.00 82.38 201 GLU A C 1
ATOM 1545 O O . GLU A 1 201 ? 0.063 6.964 18.400 1.00 82.38 201 GLU A O 1
ATOM 1550 N N . ASN A 1 202 ? -1.206 8.804 18.205 1.00 83.31 202 ASN A N 1
ATOM 1551 C CA . ASN A 1 202 ? -1.133 8.941 16.741 1.00 83.31 202 ASN A CA 1
ATOM 1552 C C . ASN A 1 202 ? -1.630 7.709 15.957 1.00 83.31 202 ASN A C 1
ATOM 1554 O O . ASN A 1 202 ? -1.192 7.450 14.834 1.00 83.31 202 ASN A O 1
ATOM 1558 N N . ILE A 1 203 ? -2.566 6.946 16.521 1.00 84.69 203 ILE A N 1
ATOM 1559 C CA . ILE A 1 203 ? -3.192 5.809 15.843 1.00 84.69 203 ILE A CA 1
ATOM 1560 C C . ILE A 1 203 ? -4.419 6.337 15.084 1.00 84.69 203 ILE A C 1
ATOM 1562 O O . ILE A 1 203 ? -5.532 6.426 15.603 1.00 84.69 203 ILE A O 1
ATOM 1566 N N . VAL A 1 204 ? -4.211 6.726 13.830 1.00 84.38 204 VAL A N 1
ATOM 1567 C CA . VAL A 1 204 ? -5.245 7.330 12.977 1.00 84.38 204 VAL A CA 1
ATOM 1568 C C . VAL A 1 204 ? -5.491 6.503 11.724 1.00 84.38 204 VAL A C 1
ATOM 1570 O O . VAL A 1 204 ? -4.620 5.768 11.265 1.00 84.38 204 VAL A O 1
ATOM 1573 N N . GLN A 1 205 ? -6.686 6.638 11.159 1.00 83.81 205 GLN A N 1
ATOM 1574 C CA . GLN A 1 205 ? -7.060 6.018 9.892 1.00 83.81 205 GLN A CA 1
ATOM 1575 C C . GLN A 1 205 ? -7.776 7.026 8.979 1.00 83.81 205 GLN A C 1
ATOM 1577 O O . GLN A 1 205 ? -8.416 7.957 9.484 1.00 83.81 205 GLN A O 1
ATOM 1582 N N . PRO A 1 206 ? -7.714 6.863 7.646 1.00 87.44 206 PRO A N 1
ATOM 1583 C CA . PRO A 1 206 ? -8.452 7.719 6.723 1.00 87.44 206 PRO A CA 1
ATOM 1584 C C . PRO A 1 206 ? -9.968 7.548 6.881 1.00 87.44 206 PRO A C 1
ATOM 1586 O O . PRO A 1 206 ? -10.479 6.429 6.960 1.00 87.44 206 PRO A O 1
ATOM 1589 N N . LEU A 1 207 ? -10.712 8.657 6.849 1.00 84.50 207 LEU A N 1
ATOM 1590 C CA . LEU A 1 207 ? -12.180 8.645 6.932 1.00 84.50 207 LEU A CA 1
ATOM 1591 C C . LEU A 1 207 ? -12.829 7.835 5.798 1.00 84.50 207 LEU A C 1
ATOM 1593 O O . LEU A 1 207 ? -13.868 7.197 5.998 1.00 84.50 207 LEU A O 1
ATOM 1597 N N . LEU A 1 208 ? -12.225 7.869 4.603 1.00 84.94 208 LEU A N 1
ATOM 1598 C CA . LEU A 1 208 ? -12.765 7.197 3.423 1.00 84.94 208 LEU A CA 1
ATOM 1599 C C . LEU A 1 208 ? -12.878 5.686 3.629 1.00 84.94 208 LEU A C 1
ATOM 1601 O O . LEU A 1 208 ? -13.878 5.112 3.211 1.00 84.94 208 LEU A O 1
ATOM 1605 N N . VAL A 1 209 ? -11.916 5.071 4.323 1.00 83.62 209 VAL A N 1
ATOM 1606 C CA . VAL A 1 209 ? -11.933 3.633 4.620 1.00 83.62 209 VAL A CA 1
ATOM 1607 C C . VAL A 1 209 ? -13.183 3.296 5.422 1.00 83.62 209 VAL A C 1
ATOM 1609 O O . VAL A 1 209 ? -14.009 2.517 4.970 1.00 83.62 209 VAL A O 1
ATOM 1612 N N . ARG A 1 210 ? -13.391 3.970 6.559 1.00 80.69 210 ARG A N 1
ATOM 1613 C CA . ARG A 1 210 ? -14.536 3.699 7.439 1.00 80.69 210 ARG A CA 1
ATOM 1614 C C . ARG A 1 210 ? -15.876 3.954 6.751 1.00 80.69 210 ARG A C 1
ATOM 1616 O O . ARG A 1 210 ? -16.794 3.162 6.911 1.00 80.69 210 ARG A O 1
ATOM 1623 N N . THR A 1 211 ? -15.981 5.039 5.983 1.00 83.12 211 THR A N 1
ATOM 1624 C CA . THR A 1 211 ? -17.222 5.367 5.262 1.00 83.12 211 THR A CA 1
ATOM 1625 C C . THR A 1 211 ? -17.534 4.301 4.218 1.00 83.12 211 THR A C 1
ATOM 1627 O O . THR A 1 211 ? -18.648 3.798 4.196 1.00 83.12 211 THR A O 1
ATOM 1630 N N . SER A 1 212 ? -16.539 3.919 3.412 1.00 85.75 212 SER A N 1
ATOM 1631 C CA . SER A 1 212 ? -16.712 2.924 2.349 1.00 85.75 212 SER A CA 1
ATOM 1632 C C . SER A 1 212 ? -17.022 1.543 2.921 1.00 85.75 212 SER A C 1
ATOM 1634 O O . SER A 1 212 ? -17.872 0.839 2.395 1.00 85.75 212 SER A O 1
ATOM 1636 N N . THR A 1 213 ? -16.383 1.159 4.031 1.00 84.62 213 THR A N 1
ATOM 1637 C CA . THR A 1 213 ? -16.689 -0.100 4.722 1.00 84.62 213 THR A CA 1
ATOM 1638 C C . THR A 1 213 ? -18.127 -0.126 5.229 1.00 84.62 213 THR A C 1
ATOM 1640 O O . THR A 1 213 ? -18.806 -1.123 5.032 1.00 84.62 213 THR A O 1
ATOM 1643 N N . ILE A 1 214 ? -18.605 0.954 5.857 1.00 83.88 214 ILE A N 1
ATOM 1644 C CA . ILE A 1 214 ? -19.981 1.009 6.371 1.00 83.88 214 ILE A CA 1
ATOM 1645 C C . ILE A 1 214 ? -20.991 1.000 5.221 1.00 83.88 214 ILE A C 1
ATOM 1647 O O . ILE A 1 214 ? -21.980 0.286 5.316 1.00 83.88 214 ILE A O 1
ATOM 1651 N N . THR A 1 215 ? -20.751 1.747 4.138 1.00 85.62 215 THR A N 1
ATOM 1652 C CA . THR A 1 215 ? -21.664 1.752 2.985 1.00 85.62 215 THR A CA 1
ATOM 1653 C C . THR A 1 215 ? -21.717 0.387 2.312 1.00 85.62 215 THR A C 1
ATOM 1655 O O . THR A 1 215 ? -22.805 -0.123 2.104 1.00 85.62 215 THR A O 1
ATOM 1658 N N . LEU A 1 216 ? -20.566 -0.247 2.062 1.00 89.06 216 LEU A N 1
ATOM 1659 C CA . LEU A 1 216 ? -20.507 -1.570 1.430 1.00 89.06 216 LEU A CA 1
ATOM 1660 C C . LEU A 1 216 ? -21.061 -2.690 2.318 1.00 89.06 216 LEU A C 1
ATOM 1662 O O . LEU A 1 216 ? -21.504 -3.705 1.803 1.00 89.06 216 LEU A O 1
ATOM 1666 N N . ALA A 1 217 ? -20.988 -2.543 3.642 1.00 85.69 217 ALA A N 1
ATOM 1667 C CA . ALA A 1 217 ? -21.563 -3.512 4.573 1.00 85.69 217 ALA A CA 1
ATOM 1668 C C . ALA A 1 217 ? -23.075 -3.321 4.779 1.00 85.69 217 ALA A C 1
ATOM 1670 O O . ALA A 1 217 ? -23.735 -4.237 5.267 1.00 85.69 217 ALA A O 1
ATOM 1671 N N . ALA A 1 218 ? -23.600 -2.128 4.485 1.00 82.31 218 ALA A N 1
ATOM 1672 C CA . ALA A 1 218 ? -25.016 -1.796 4.618 1.00 82.31 218 ALA A CA 1
ATOM 1673 C C . ALA A 1 218 ? -25.811 -1.960 3.308 1.00 82.31 218 ALA A C 1
ATOM 1675 O O . ALA A 1 218 ? -27.036 -2.070 3.378 1.00 82.31 218 ALA A O 1
ATOM 1676 N N . GLU A 1 219 ? -25.135 -1.935 2.152 1.00 82.38 219 GLU A N 1
ATOM 1677 C CA . GLU A 1 219 ? -25.672 -2.309 0.830 1.00 82.38 219 GLU A CA 1
ATOM 1678 C C . GLU A 1 219 ? -25.946 -3.816 0.717 1.00 82.38 219 GLU A C 1
ATOM 1680 O O . GLU A 1 219 ? -27.011 -4.160 0.152 1.00 82.38 219 GLU A O 1
#

InterPro domains:
  IPR002423 Chaperonin Cpn60/GroEL/TCP-1 family [PF00118] (22-219)
  IPR017998 T-complex protein 1 [PTHR11353] (22-219)
  IPR027409 GroEL-like apical domain superfamily [G3DSA:3.50.7.10] (14-89)
  IPR027409 GroEL-like apical domain superfamily [SSF52029] (20-100)
  IPR027413 GroEL-like equatorial domain superfamily [G3DSA:1.10.560.10] (127-219)
  IPR027413 GroEL-like equatorial domain superfamily [SSF48592] (93-219)

pLDDT: mean 71.52, std 14.87, range [24.75, 89.06]